Protein AF-A0A4P9A2N3-F1 (afdb_monomer_lite)

pLDDT: mean 79.14, std 15.03, range [36.72, 96.25]

Sequence (198 aa):
MPNKKHETGGVPERLRQITVETLPVEVPYIPDVDPYTELPEVIYIDKTQADGMGRLAVDGRQPVKLLDMDKLPAKGTVILMNVWVQADEGGLRQGIVADCRRYDGTFDVVDGLKEIDFTDQEEAWDTLEMQQHQVVISAVVDNDSKGETRVWGDPAFYDAALHMAKLVNKESKKHATAEADTKKQNKKSHKKSKKSKG

Organism: NCBI:txid2572088

Foldseek 3Di:
DDDPPPPDDPDPPVRDFQFQLRADAPFKKWFPDDPVDQPAPFWAWALVPDVSPTFIKGQRRGGIDGPPLLDQDAQQIKMKHWYWFQDPVRDIDIFIEIECARRPDDYHYDYPVPPQDCPPVVSSVVSVNSVVRMGTHQKYWYADPVRHIDMDHHPRCVVVNVVVVCSSVVSVVVVVVVVVVVVVVVVVVVVVVVVPPD

Secondary structure (DSSP, 8-state):
--------SS--GGGPPPBGGGPPBT-EEEE---TTS-STTTEEEETTSTTTT-EEEEETT-BEEE--TTSPPPTT--EEEEEEEE-TTS-EEEEEEEE-TT--S--EEE-TTSPP-TTSHHHHHHHHHHHHTEEEEEEEEEE-TTS-EEEEE-GGGHHHHHHHHHHHHHHHHHHHHHHHHHHHHHHHHHHHHTSS--

Structure (mmCIF, N/CA/C/O backbone):
data_AF-A0A4P9A2N3-F1
#
_entry.id   AF-A0A4P9A2N3-F1
#
loop_
_atom_site.group_PDB
_atom_site.id
_atom_site.type_symbol
_atom_site.label_atom_id
_atom_site.label_alt_id
_atom_site.label_comp_id
_atom_site.label_asym_id
_atom_site.label_entity_id
_atom_site.label_seq_id
_atom_site.pdbx_PDB_ins_code
_atom_site.Cartn_x
_atom_site.Cartn_y
_atom_site.Cartn_z
_atom_site.occupancy
_atom_site.B_iso_or_equiv
_atom_site.auth_seq_id
_atom_site.auth_comp_id
_atom_site.auth_asym_id
_atom_site.auth_atom_id
_atom_site.pdbx_PDB_model_num
ATOM 1 N N . MET A 1 1 ? 20.753 -30.109 17.814 1.00 40.34 1 MET A N 1
ATOM 2 C CA . MET A 1 1 ? 20.152 -29.743 16.513 1.00 40.34 1 MET A CA 1
ATOM 3 C C . MET A 1 1 ? 20.738 -28.402 16.100 1.00 40.34 1 MET A C 1
ATOM 5 O O . MET A 1 1 ? 20.704 -27.503 16.934 1.00 40.34 1 MET A O 1
ATOM 9 N N . PRO A 1 2 ? 21.360 -28.251 14.919 1.00 42.16 2 PRO A N 1
ATOM 10 C CA . PRO A 1 2 ? 21.976 -26.985 14.555 1.00 42.16 2 PRO A CA 1
ATOM 11 C C . PRO A 1 2 ? 20.894 -26.037 14.025 1.00 42.16 2 PRO A C 1
ATOM 13 O O . PRO A 1 2 ? 20.332 -26.258 12.955 1.00 42.16 2 PRO A O 1
ATOM 16 N N . ASN A 1 3 ? 20.598 -24.983 14.787 1.00 40.09 3 ASN A N 1
ATOM 17 C CA . ASN A 1 3 ? 19.847 -23.836 14.285 1.00 40.09 3 ASN A CA 1
ATOM 18 C C . ASN A 1 3 ? 20.692 -23.166 13.197 1.00 40.09 3 ASN A C 1
ATOM 20 O O . ASN A 1 3 ? 21.738 -22.586 13.500 1.00 40.09 3 ASN A O 1
ATOM 24 N N . LYS A 1 4 ? 20.245 -23.254 11.939 1.00 46.22 4 LYS A N 1
ATOM 25 C CA . LYS A 1 4 ? 20.772 -22.455 10.828 1.00 46.22 4 LYS A CA 1
ATOM 26 C C . LYS A 1 4 ? 20.493 -20.982 11.120 1.00 46.22 4 LYS A C 1
ATOM 28 O O . LYS A 1 4 ? 19.456 -20.449 10.732 1.00 46.22 4 LYS A O 1
ATOM 33 N N . LYS A 1 5 ? 21.425 -20.325 11.809 1.00 47.47 5 LYS A N 1
ATOM 34 C CA . LYS A 1 5 ? 21.532 -18.868 11.809 1.00 47.47 5 LYS A CA 1
ATOM 35 C C . LYS A 1 5 ? 21.717 -18.460 10.353 1.00 47.47 5 LYS A C 1
ATOM 37 O O . LYS A 1 5 ? 22.728 -18.803 9.751 1.00 47.47 5 LYS A O 1
ATOM 42 N N . HIS A 1 6 ? 20.702 -17.833 9.777 1.00 50.31 6 HIS A N 1
ATOM 43 C CA . HIS A 1 6 ? 20.841 -17.194 8.480 1.00 50.31 6 HIS A CA 1
ATOM 44 C C . HIS A 1 6 ? 21.769 -16.002 8.709 1.00 50.31 6 HIS A C 1
ATOM 46 O O . HIS A 1 6 ? 21.405 -15.032 9.378 1.00 50.31 6 HIS A O 1
ATOM 52 N N . GLU A 1 7 ? 23.018 -16.143 8.269 1.00 51.81 7 GLU A N 1
ATOM 53 C CA . GLU A 1 7 ? 23.992 -15.060 8.247 1.00 51.81 7 GLU A CA 1
ATOM 54 C C . GLU A 1 7 ? 23.418 -13.936 7.401 1.00 51.81 7 GLU A C 1
ATOM 56 O O . GLU A 1 7 ? 23.316 -14.030 6.184 1.00 51.81 7 GLU A O 1
ATOM 61 N N . THR A 1 8 ? 22.981 -12.882 8.076 1.00 50.41 8 THR A N 1
ATOM 62 C CA . THR A 1 8 ? 22.374 -11.738 7.417 1.00 50.41 8 THR A CA 1
ATOM 63 C C . THR A 1 8 ? 23.030 -10.492 8.005 1.00 50.41 8 THR A C 1
ATOM 65 O O . THR A 1 8 ? 22.660 -10.047 9.088 1.00 50.41 8 THR A O 1
ATOM 68 N N . GLY A 1 9 ? 24.073 -9.987 7.339 1.00 58.12 9 GLY A N 1
ATOM 69 C CA . GLY A 1 9 ? 24.633 -8.630 7.489 1.00 58.12 9 GLY A CA 1
ATOM 70 C C . GLY A 1 9 ? 25.107 -8.153 8.874 1.00 58.12 9 GLY A C 1
ATOM 71 O O . GLY A 1 9 ? 25.395 -6.974 9.025 1.00 58.12 9 GLY A O 1
ATOM 72 N N . GLY A 1 10 ? 25.159 -8.999 9.906 1.00 64.31 10 GLY A N 1
ATOM 73 C CA . GLY A 1 10 ? 25.677 -8.636 11.235 1.00 64.31 10 GLY A CA 1
ATOM 74 C C . GLY A 1 10 ? 24.763 -7.766 12.115 1.00 64.31 10 GLY A C 1
ATOM 75 O O . GLY A 1 10 ? 25.015 -7.677 13.315 1.00 64.31 10 GLY A O 1
ATOM 76 N N . VAL A 1 11 ? 23.681 -7.182 11.584 1.00 70.31 11 VAL A N 1
ATOM 77 C CA . VAL A 1 11 ? 22.696 -6.428 12.382 1.00 70.31 11 VAL A CA 1
ATOM 78 C C . VAL A 1 11 ? 21.678 -7.391 13.004 1.00 70.31 11 VAL A C 1
ATOM 80 O O . VAL A 1 11 ? 20.952 -8.070 12.265 1.00 70.31 11 VAL A O 1
ATOM 83 N N . PRO A 1 12 ? 21.584 -7.456 14.348 1.00 73.81 12 PRO A N 1
ATOM 84 C CA . PRO A 1 12 ? 20.554 -8.228 15.028 1.00 73.81 12 PRO A CA 1
ATOM 85 C C . PRO A 1 12 ? 19.161 -7.825 14.554 1.00 73.81 12 PRO A C 1
ATOM 87 O O . PRO A 1 12 ? 18.868 -6.641 14.449 1.00 73.81 12 PRO A O 1
ATOM 90 N N . GLU A 1 13 ? 18.282 -8.800 14.351 1.00 67.75 13 GLU A N 1
ATOM 91 C CA . GLU A 1 13 ? 16.923 -8.590 13.834 1.00 67.75 13 GLU A CA 1
ATOM 92 C C . GLU A 1 13 ? 16.120 -7.548 14.630 1.00 67.75 13 GLU A C 1
ATOM 94 O O . GLU A 1 13 ? 15.453 -6.706 14.047 1.00 67.75 13 GLU A O 1
ATOM 99 N N . ARG A 1 14 ? 16.308 -7.496 15.957 1.00 69.31 14 ARG A N 1
ATOM 100 C CA . ARG A 1 14 ? 15.706 -6.479 16.844 1.00 69.31 14 ARG A CA 1
ATOM 101 C C . ARG A 1 14 ? 16.113 -5.026 16.549 1.00 69.31 14 ARG A C 1
ATOM 103 O O . ARG A 1 14 ? 15.493 -4.115 17.078 1.00 69.31 14 ARG A O 1
ATOM 110 N N . LEU A 1 15 ? 17.226 -4.824 15.843 1.00 74.19 15 LEU A N 1
ATOM 111 C CA . LEU A 1 15 ? 17.766 -3.511 15.477 1.00 74.19 15 LEU A CA 1
ATOM 112 C C . LEU A 1 15 ? 17.499 -3.180 14.007 1.00 74.19 15 LEU A C 1
ATOM 114 O O . LEU A 1 15 ? 17.896 -2.113 13.549 1.00 74.19 15 LEU A O 1
ATOM 118 N N . ARG A 1 16 ? 16.870 -4.091 13.258 1.00 77.38 16 ARG A N 1
ATOM 119 C CA . ARG A 1 16 ? 16.512 -3.828 11.871 1.00 77.38 16 ARG A CA 1
ATOM 120 C C . ARG A 1 16 ? 15.320 -2.897 11.840 1.00 77.38 16 ARG A C 1
ATOM 122 O O . ARG A 1 16 ? 14.317 -3.128 12.513 1.00 77.38 16 ARG A O 1
ATOM 129 N N . GLN A 1 17 ? 15.455 -1.855 11.040 1.00 85.62 17 GLN A N 1
ATOM 130 C CA . GLN A 1 17 ? 14.332 -1.019 10.682 1.00 85.62 17 GLN A CA 1
ATOM 131 C C . GLN A 1 17 ? 13.387 -1.837 9.804 1.00 85.62 17 GLN A C 1
ATOM 133 O O . GLN A 1 17 ? 13.834 -2.548 8.904 1.00 85.62 17 GLN A O 1
ATOM 138 N N . ILE A 1 18 ? 12.094 -1.773 10.108 1.00 90.81 18 ILE A N 1
ATOM 139 C CA . ILE A 1 18 ? 11.070 -2.377 9.262 1.00 90.81 18 ILE A CA 1
ATOM 140 C C . ILE A 1 18 ? 10.867 -1.427 8.084 1.00 90.81 18 ILE A C 1
ATOM 142 O O . ILE A 1 18 ? 10.708 -0.221 8.281 1.00 90.81 18 ILE A O 1
ATOM 146 N N . THR A 1 19 ? 10.888 -1.981 6.881 1.00 91.94 19 THR A N 1
ATOM 147 C CA . THR A 1 19 ? 10.606 -1.281 5.625 1.00 91.94 19 THR A CA 1
ATOM 148 C C . THR A 1 19 ? 9.292 -1.773 5.035 1.00 91.94 19 THR A C 1
ATOM 150 O O . THR A 1 19 ? 8.748 -2.782 5.490 1.00 91.94 19 THR A O 1
ATOM 153 N N . VAL A 1 20 ? 8.782 -1.101 4.005 1.00 91.25 20 VAL A N 1
ATOM 154 C CA . VAL A 1 20 ? 7.567 -1.533 3.301 1.00 91.25 20 VAL A CA 1
ATOM 155 C C . VAL A 1 20 ? 7.696 -2.964 2.751 1.00 91.25 20 VAL A C 1
ATOM 157 O O . VAL A 1 20 ? 6.789 -3.772 2.941 1.00 91.25 20 VAL A O 1
ATOM 160 N N . GLU A 1 21 ? 8.838 -3.326 2.159 1.00 90.12 21 GLU A N 1
ATOM 161 C CA . GLU A 1 21 ? 9.111 -4.692 1.665 1.00 90.12 21 GLU A CA 1
ATOM 162 C C . GLU A 1 21 ? 9.102 -5.758 2.770 1.00 90.12 21 GLU A C 1
ATOM 164 O O . GLU A 1 21 ? 8.796 -6.925 2.526 1.00 90.12 21 GLU A O 1
ATOM 169 N N . THR A 1 22 ? 9.453 -5.366 3.994 1.00 90.00 22 THR A N 1
ATOM 170 C CA . THR A 1 22 ? 9.651 -6.277 5.132 1.00 90.00 22 THR A CA 1
ATOM 171 C C . THR A 1 22 ? 8.544 -6.168 6.179 1.00 90.00 22 THR A C 1
ATOM 173 O O . THR A 1 22 ? 8.681 -6.681 7.293 1.00 90.00 22 THR A O 1
ATOM 176 N N . LEU A 1 23 ? 7.427 -5.526 5.821 1.00 89.25 23 LEU A N 1
ATOM 177 C CA . LEU A 1 23 ? 6.266 -5.344 6.685 1.00 89.25 23 LEU A CA 1
ATOM 178 C C . LEU A 1 23 ? 5.750 -6.685 7.233 1.00 89.25 23 LEU A C 1
ATOM 180 O O . LEU A 1 23 ? 5.417 -7.580 6.447 1.00 89.25 23 LEU A O 1
ATOM 184 N N . PRO A 1 24 ? 5.587 -6.822 8.560 1.00 89.19 24 PRO A N 1
ATOM 185 C CA . PRO A 1 24 ? 4.855 -7.937 9.144 1.00 89.19 24 PRO A CA 1
ATOM 186 C C . PRO A 1 24 ? 3.403 -7.984 8.652 1.00 89.19 24 PRO A C 1
ATOM 188 O O . PRO A 1 24 ? 2.759 -6.956 8.440 1.00 89.19 24 PRO A O 1
ATOM 191 N N . VAL A 1 25 ? 2.884 -9.198 8.481 1.00 90.56 25 VAL A N 1
ATOM 192 C CA . VAL A 1 25 ? 1.544 -9.440 7.931 1.00 90.56 25 VAL A CA 1
ATOM 193 C C . VAL A 1 25 ? 0.469 -9.174 8.991 1.00 90.56 25 VAL A C 1
ATOM 195 O O . VAL A 1 25 ? 0.673 -9.456 10.169 1.00 90.56 25 VAL A O 1
ATOM 198 N N . GLU A 1 26 ? -0.679 -8.652 8.557 1.00 87.88 26 GLU A N 1
ATOM 199 C CA . GLU A 1 26 ? -1.899 -8.390 9.338 1.00 87.88 26 GLU A CA 1
ATOM 200 C C . GLU A 1 26 ? -1.754 -7.319 10.426 1.00 87.88 26 GLU A C 1
ATOM 202 O O . GLU A 1 26 ? -2.596 -7.198 11.319 1.00 87.88 26 GLU A O 1
ATOM 207 N N . VAL A 1 27 ? -0.713 -6.495 10.333 1.00 90.06 27 VAL A N 1
ATOM 208 C CA . VAL A 1 27 ? -0.452 -5.413 11.278 1.00 90.06 27 VAL A CA 1
ATOM 209 C C . VAL A 1 27 ? -0.385 -4.073 10.531 1.00 90.06 27 VAL A C 1
ATOM 211 O O . VAL A 1 27 ? 0.329 -3.986 9.532 1.00 90.06 27 VAL A O 1
ATOM 214 N N . PRO A 1 28 ? -1.108 -3.024 10.975 1.00 91.75 28 PRO A N 1
ATOM 215 C CA . PRO A 1 28 ? -1.037 -1.703 10.355 1.00 91.75 28 PRO A CA 1
ATOM 216 C C . PRO A 1 28 ? 0.231 -0.929 10.737 1.00 91.75 28 PRO A C 1
ATOM 218 O O . PRO A 1 28 ? 0.611 -0.853 11.906 1.00 91.75 28 PRO A O 1
ATOM 221 N N . TYR A 1 29 ? 0.830 -0.273 9.754 1.00 92.69 29 TYR A N 1
ATOM 222 C CA . TYR A 1 29 ? 2.016 0.568 9.867 1.00 92.69 29 TYR A CA 1
ATOM 223 C C . TYR A 1 29 ? 1.781 1.915 9.190 1.00 92.69 29 TYR A C 1
ATOM 225 O O . TYR A 1 29 ? 0.884 2.064 8.363 1.00 92.69 29 TYR A O 1
ATOM 233 N N . ILE A 1 30 ? 2.604 2.899 9.531 1.00 91.25 30 ILE A N 1
ATOM 234 C CA . ILE A 1 30 ? 2.655 4.191 8.844 1.00 91.25 30 ILE A CA 1
ATOM 235 C C . ILE A 1 30 ? 4.091 4.455 8.380 1.00 91.25 30 ILE A C 1
ATOM 237 O O . ILE A 1 30 ? 5.024 4.070 9.093 1.00 91.25 30 ILE A O 1
ATOM 241 N N . PRO A 1 31 ? 4.290 5.106 7.222 1.00 88.62 31 PRO A N 1
ATOM 242 C CA . PRO A 1 31 ? 5.598 5.601 6.819 1.00 88.62 31 PRO A CA 1
ATOM 243 C C . PRO A 1 31 ? 6.240 6.428 7.940 1.00 88.62 31 PRO A C 1
ATOM 245 O O . PRO A 1 31 ? 5.603 7.298 8.542 1.00 88.62 31 PRO A O 1
ATOM 248 N N . ASP A 1 32 ? 7.497 6.129 8.253 1.00 86.62 32 ASP A N 1
ATOM 249 C CA . ASP A 1 32 ? 8.282 6.852 9.250 1.00 86.62 32 ASP A CA 1
ATOM 250 C C . ASP A 1 32 ? 9.007 8.027 8.592 1.00 86.62 32 ASP A C 1
ATOM 252 O O . ASP A 1 32 ? 10.227 8.043 8.462 1.00 86.62 32 ASP A O 1
ATOM 256 N N . VAL A 1 33 ? 8.215 8.978 8.097 1.00 73.56 33 VAL A N 1
ATOM 257 C CA . VAL A 1 33 ? 8.714 10.194 7.445 1.00 73.56 33 VAL A CA 1
ATOM 258 C C . VAL A 1 33 ? 8.901 11.283 8.496 1.00 73.56 33 VAL A C 1
ATOM 260 O O . VAL A 1 33 ? 8.096 11.405 9.430 1.00 73.56 33 VAL A O 1
ATOM 263 N N . ASP A 1 34 ? 9.975 12.058 8.359 1.00 66.25 34 ASP A N 1
ATOM 264 C CA . ASP A 1 34 ? 10.200 13.249 9.171 1.00 66.25 34 ASP A CA 1
ATOM 265 C C . ASP A 1 34 ? 9.060 14.254 8.903 1.00 66.25 34 ASP A C 1
ATOM 267 O O . ASP A 1 34 ? 8.783 14.541 7.745 1.00 66.25 34 ASP A O 1
ATOM 271 N N . PRO A 1 35 ? 8.378 14.804 9.926 1.00 57.19 35 PRO A N 1
ATOM 272 C CA . PRO A 1 35 ? 7.321 15.805 9.745 1.00 57.19 35 PRO A CA 1
ATOM 273 C C . PRO A 1 35 ? 7.755 17.094 9.021 1.00 57.19 35 PRO A C 1
ATOM 275 O O . PRO A 1 35 ? 6.884 17.881 8.648 1.00 57.19 35 PRO A O 1
ATOM 278 N N . TYR A 1 36 ? 9.060 17.350 8.869 1.00 58.53 36 TYR A N 1
ATOM 279 C CA . TYR A 1 36 ? 9.603 18.473 8.096 1.00 58.53 36 TYR A CA 1
ATOM 280 C C . TYR A 1 36 ? 9.877 18.132 6.629 1.00 58.53 36 TYR A C 1
ATOM 282 O O . TYR A 1 36 ? 10.078 19.041 5.824 1.00 58.53 36 TYR A O 1
ATOM 290 N N . THR A 1 37 ? 9.874 16.848 6.282 1.00 56.44 37 THR A N 1
ATOM 291 C CA . THR A 1 37 ? 9.881 16.373 4.904 1.00 56.44 37 THR A CA 1
ATOM 292 C C . THR A 1 37 ? 8.427 16.090 4.554 1.00 56.44 37 THR A C 1
ATOM 294 O O . THR A 1 37 ? 7.737 15.351 5.255 1.00 56.44 37 THR A O 1
ATOM 297 N N . GLU A 1 38 ? 7.897 16.729 3.515 1.00 55.12 38 GLU A N 1
ATOM 298 C CA . GLU A 1 38 ? 6.571 16.348 3.039 1.00 55.12 38 GLU A CA 1
ATOM 299 C C . GLU A 1 38 ? 6.582 14.833 2.698 1.00 55.12 38 GLU A C 1
ATOM 301 O O . GLU A 1 38 ? 7.631 14.210 2.514 1.00 55.12 38 GLU A O 1
ATOM 306 N N . LEU A 1 39 ? 5.410 14.243 2.490 1.00 60.19 39 LEU A N 1
ATOM 307 C CA . LEU A 1 39 ? 5.281 12.854 2.047 1.00 60.19 39 LEU A CA 1
ATOM 308 C C . LEU A 1 39 ? 5.551 12.572 0.539 1.00 60.19 39 LEU A C 1
ATOM 310 O O . LEU A 1 39 ? 5.276 11.427 0.171 1.00 60.19 39 LEU A O 1
ATOM 314 N N . PRO A 1 40 ? 6.002 13.475 -0.378 1.00 53.19 40 PRO A N 1
ATOM 315 C CA . PRO A 1 40 ? 5.704 13.283 -1.795 1.00 53.19 40 PRO A CA 1
ATOM 316 C C . PRO A 1 40 ? 6.645 12.287 -2.477 1.00 53.19 40 PRO A C 1
ATOM 318 O O . PRO A 1 40 ? 6.207 11.548 -3.345 1.00 53.19 40 PRO A O 1
ATOM 321 N N . GLU A 1 41 ? 7.902 12.159 -2.046 1.00 60.16 41 GLU A N 1
ATOM 322 C CA . GLU A 1 41 ? 8.890 11.403 -2.834 1.00 60.16 41 GLU A CA 1
ATOM 323 C C . GLU A 1 41 ? 8.774 9.881 -2.707 1.00 60.16 41 GLU A C 1
ATOM 325 O O . GLU A 1 41 ? 9.442 9.139 -3.420 1.00 60.16 41 GLU A O 1
ATOM 330 N N . VAL A 1 42 ? 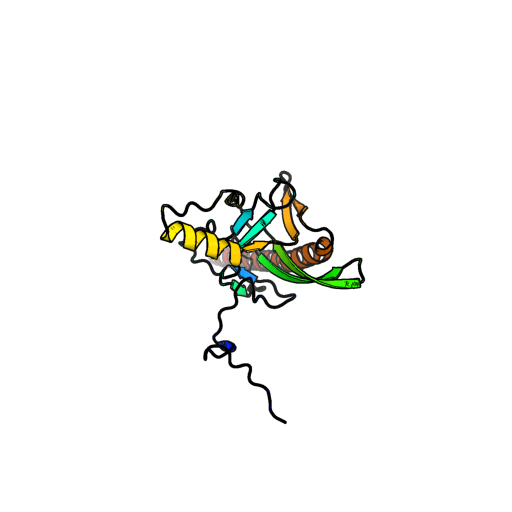7.922 9.390 -1.807 1.00 69.81 42 VAL A N 1
ATOM 331 C CA . VAL A 1 42 ? 7.912 7.968 -1.459 1.00 69.81 42 VAL A CA 1
ATOM 332 C C . VAL A 1 42 ? 6.665 7.254 -1.954 1.00 69.81 42 VAL A C 1
ATOM 334 O O . VAL A 1 42 ? 6.750 6.073 -2.272 1.00 69.81 42 VAL A O 1
ATOM 337 N N . ILE A 1 43 ? 5.511 7.930 -2.023 1.00 86.19 43 ILE A N 1
ATOM 338 C CA . ILE A 1 43 ? 4.241 7.338 -2.466 1.00 86.19 43 ILE A CA 1
ATOM 339 C C . ILE A 1 43 ? 3.731 8.094 -3.689 1.00 86.19 43 ILE A C 1
ATOM 341 O O . ILE A 1 43 ? 3.462 9.291 -3.623 1.00 86.19 43 ILE A O 1
ATOM 345 N N . TYR A 1 44 ? 3.515 7.368 -4.779 1.00 87.38 44 TYR A N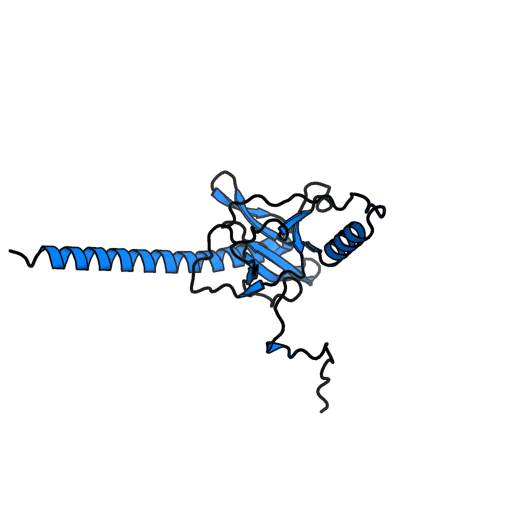 1
ATOM 346 C CA . TYR A 1 44 ? 3.176 7.944 -6.075 1.00 87.38 44 TYR A CA 1
ATOM 347 C C . TYR A 1 44 ? 2.202 7.059 -6.856 1.00 87.38 44 TYR A C 1
ATOM 349 O O . TYR A 1 44 ? 1.945 5.903 -6.520 1.00 87.38 44 TYR A O 1
ATOM 357 N N . ILE A 1 45 ? 1.637 7.617 -7.919 1.00 86.75 45 ILE A N 1
ATOM 358 C CA . ILE A 1 45 ? 0.854 6.907 -8.922 1.00 86.75 45 ILE A CA 1
ATOM 359 C C . ILE A 1 45 ? 1.805 6.505 -10.046 1.00 86.75 45 ILE A C 1
ATOM 361 O O . ILE A 1 45 ? 2.249 7.353 -10.819 1.00 86.75 45 ILE A O 1
ATOM 365 N N . ASP A 1 46 ? 2.084 5.212 -10.161 1.00 87.31 46 ASP A N 1
ATOM 366 C CA . ASP A 1 46 ? 2.811 4.643 -11.291 1.00 87.31 46 ASP A CA 1
ATOM 367 C C . ASP A 1 46 ? 1.853 4.397 -12.457 1.00 87.31 46 ASP A C 1
ATOM 369 O O . ASP A 1 46 ? 1.050 3.460 -12.413 1.00 87.31 46 ASP A O 1
ATOM 373 N N . LYS A 1 47 ? 1.954 5.226 -13.502 1.00 85.25 47 LYS A N 1
ATOM 374 C CA . LYS A 1 47 ? 1.135 5.154 -14.721 1.00 85.25 47 LYS A CA 1
ATOM 375 C C . LYS A 1 47 ? 1.415 3.948 -15.604 1.00 85.25 47 LYS A C 1
ATOM 377 O O . LYS A 1 47 ? 0.563 3.612 -16.419 1.00 85.25 47 LYS A O 1
ATOM 382 N N . THR A 1 48 ? 2.552 3.277 -15.452 1.00 83.38 48 THR A N 1
ATOM 383 C CA . THR A 1 48 ? 2.850 2.077 -16.252 1.00 83.38 48 THR A CA 1
ATOM 384 C C . THR A 1 48 ? 1.941 0.903 -15.895 1.00 83.38 48 THR A C 1
ATOM 386 O O . THR A 1 48 ? 1.769 -0.028 -16.681 1.00 83.38 48 THR A O 1
ATOM 389 N N . GLN A 1 49 ? 1.309 0.965 -14.724 1.00 81.69 49 GLN A N 1
ATOM 390 C CA . GLN A 1 49 ? 0.401 -0.056 -14.232 1.00 81.69 49 GLN A CA 1
ATOM 391 C C . GLN A 1 49 ? -1.038 0.191 -14.697 1.00 81.69 49 GLN A C 1
ATOM 393 O O . GLN A 1 49 ? -1.476 1.327 -14.882 1.00 81.69 49 GLN A O 1
ATOM 398 N N . ALA A 1 50 ? -1.810 -0.897 -14.792 1.00 81.88 50 ALA A N 1
ATOM 399 C CA . ALA A 1 50 ? -3.237 -0.865 -15.130 1.00 81.88 50 ALA A CA 1
ATOM 400 C C . ALA A 1 50 ? -3.543 -0.099 -16.436 1.00 81.88 50 ALA A C 1
ATOM 402 O O . ALA A 1 50 ? -4.360 0.819 -16.443 1.00 81.88 50 ALA A O 1
ATOM 403 N N . ASP A 1 51 ? -2.882 -0.478 -17.534 1.00 80.88 51 ASP A N 1
ATOM 404 C CA . ASP A 1 51 ? -3.122 0.048 -18.889 1.00 80.88 51 ASP A CA 1
ATOM 405 C C . ASP A 1 51 ? -3.030 1.583 -19.006 1.00 80.88 51 ASP A C 1
ATOM 407 O O . ASP A 1 51 ? -3.824 2.217 -19.702 1.00 80.88 51 ASP A O 1
ATOM 411 N N . GLY A 1 52 ? -2.078 2.215 -18.310 1.00 76.94 52 GLY A N 1
ATOM 412 C CA . GLY A 1 52 ? -1.899 3.673 -18.366 1.00 76.94 52 GLY A CA 1
ATOM 413 C C . GLY A 1 52 ? -2.761 4.459 -17.373 1.00 76.94 52 GLY A C 1
ATOM 414 O O . GLY A 1 52 ? -2.580 5.670 -17.228 1.00 76.94 52 GLY A O 1
ATOM 415 N N . MET A 1 53 ? -3.698 3.796 -16.682 1.00 79.69 53 MET A N 1
ATOM 416 C CA . MET A 1 53 ? -4.577 4.428 -15.686 1.00 79.69 53 MET A CA 1
ATOM 417 C C . MET A 1 53 ? -3.847 4.727 -14.373 1.00 79.69 53 MET A C 1
ATOM 419 O O . MET A 1 53 ? -4.245 5.627 -13.633 1.00 79.69 53 MET A O 1
ATOM 423 N N . GLY A 1 54 ? -2.769 3.990 -14.118 1.00 85.19 54 GLY A N 1
ATOM 424 C CA . GLY A 1 54 ? -1.897 4.122 -12.970 1.00 85.19 54 GLY A CA 1
ATOM 425 C C . GLY A 1 54 ? -2.367 3.394 -11.712 1.00 85.19 54 GLY A C 1
ATOM 426 O O . GLY A 1 54 ? -3.562 3.220 -11.467 1.00 85.19 54 GLY A O 1
ATOM 427 N N . ARG A 1 55 ? -1.408 2.948 -10.894 1.00 90.31 55 ARG A N 1
ATOM 428 C CA . ARG A 1 55 ? -1.648 2.352 -9.569 1.00 90.31 55 ARG A CA 1
ATOM 429 C C . ARG A 1 55 ? -0.826 3.053 -8.502 1.00 90.31 55 ARG A C 1
ATOM 431 O O . ARG A 1 55 ? 0.261 3.539 -8.787 1.00 90.31 55 ARG A O 1
ATOM 438 N N . LEU A 1 56 ? -1.335 3.065 -7.270 1.00 92.31 56 LEU A N 1
ATOM 439 C CA . LEU A 1 56 ? -0.554 3.536 -6.132 1.00 92.31 56 LEU A CA 1
ATOM 440 C C . LEU A 1 56 ? 0.646 2.605 -5.929 1.00 92.31 56 LEU A C 1
ATOM 442 O O . LEU A 1 56 ? 0.490 1.381 -5.874 1.00 92.31 56 LEU A O 1
ATOM 446 N N . ALA A 1 57 ? 1.821 3.194 -5.809 1.00 91.62 57 ALA A N 1
ATOM 447 C CA . ALA A 1 57 ? 3.076 2.524 -5.547 1.00 91.62 57 ALA A CA 1
ATOM 448 C C . ALA A 1 57 ? 3.854 3.291 -4.478 1.00 91.62 57 ALA A C 1
ATOM 450 O O . ALA A 1 57 ? 3.536 4.436 -4.148 1.00 91.62 57 ALA A O 1
ATOM 451 N N . VAL A 1 58 ? 4.842 2.618 -3.905 1.00 90.06 58 VAL A N 1
ATOM 452 C CA . VAL A 1 58 ? 5.680 3.158 -2.841 1.00 90.06 58 VAL A CA 1
ATOM 453 C C . VAL A 1 58 ? 7.103 2.621 -2.965 1.00 90.06 58 VAL A C 1
ATOM 455 O O . VAL A 1 58 ? 7.279 1.478 -3.392 1.00 90.06 58 VAL A O 1
ATOM 458 N N . ASP A 1 59 ? 8.113 3.406 -2.584 1.00 89.12 59 ASP A N 1
ATOM 459 C CA . ASP A 1 59 ? 9.471 2.870 -2.411 1.00 89.12 59 ASP A CA 1
ATOM 460 C C . ASP A 1 59 ? 9.477 1.840 -1.266 1.00 89.12 59 ASP A C 1
ATOM 462 O O . ASP A 1 59 ? 9.201 2.137 -0.100 1.00 89.12 59 ASP A O 1
ATOM 466 N N . GLY A 1 60 ? 9.791 0.598 -1.611 1.00 89.50 60 GLY A N 1
ATOM 467 C CA . GLY A 1 60 ? 9.843 -0.560 -0.737 1.00 89.50 60 GLY A CA 1
ATOM 468 C C . GLY A 1 60 ? 10.842 -0.452 0.414 1.00 89.50 60 GLY A C 1
ATOM 469 O O . GLY A 1 60 ? 10.648 -1.072 1.469 1.00 89.50 60 GLY A O 1
ATOM 470 N N . ARG A 1 61 ? 11.880 0.371 0.246 1.00 88.50 61 ARG A N 1
ATOM 471 C CA . ARG A 1 61 ? 12.911 0.652 1.256 1.00 88.50 61 ARG A CA 1
ATOM 472 C C . ARG A 1 61 ? 12.423 1.615 2.324 1.00 88.50 61 ARG A C 1
ATOM 474 O O . ARG A 1 61 ? 13.076 1.740 3.362 1.00 88.50 61 ARG A O 1
ATOM 481 N N . GLN A 1 62 ? 11.284 2.270 2.094 1.00 87.50 62 GLN A N 1
ATOM 482 C CA . GLN A 1 62 ? 10.756 3.266 3.005 1.00 87.50 62 GLN A CA 1
ATOM 483 C C . GLN A 1 62 ? 10.623 2.685 4.412 1.00 87.50 62 GLN A C 1
ATOM 485 O O . GLN A 1 62 ? 9.913 1.686 4.600 1.00 87.50 62 GLN A O 1
ATOM 490 N N . PRO A 1 63 ? 11.243 3.317 5.420 1.00 89.62 63 PRO A N 1
ATOM 491 C CA . PRO A 1 63 ? 11.048 2.907 6.788 1.00 89.62 63 PRO A CA 1
ATOM 492 C C . PRO A 1 63 ? 9.618 3.158 7.242 1.00 89.62 63 PRO A C 1
ATOM 494 O O . PRO A 1 63 ? 8.981 4.159 6.900 1.00 89.62 63 PRO A O 1
ATOM 497 N N . VAL A 1 64 ? 9.131 2.247 8.070 1.00 90.75 64 VAL A N 1
ATOM 498 C CA . VAL A 1 64 ? 7.791 2.299 8.639 1.00 90.75 64 VAL A CA 1
ATOM 499 C C . VAL A 1 64 ? 7.850 2.124 10.147 1.00 90.75 64 VAL A C 1
ATOM 501 O O . VAL A 1 64 ? 8.715 1.438 10.697 1.00 90.75 64 VAL A O 1
ATOM 504 N N . LYS A 1 65 ? 6.868 2.704 10.830 1.00 91.06 65 LYS A N 1
ATOM 505 C CA . LYS A 1 65 ? 6.639 2.496 12.259 1.00 91.06 65 LYS A CA 1
ATOM 506 C C . LYS A 1 65 ? 5.267 1.895 12.489 1.00 91.06 65 LYS A C 1
ATOM 508 O O . LYS A 1 65 ? 4.318 2.168 11.752 1.00 91.06 65 LYS A O 1
ATOM 513 N N . LEU A 1 66 ? 5.186 1.048 13.511 1.00 91.12 66 LEU A N 1
ATOM 514 C CA . LEU A 1 66 ? 3.935 0.418 13.909 1.00 91.12 66 LEU A CA 1
ATOM 515 C C . LEU A 1 66 ? 2.899 1.507 14.183 1.00 91.12 66 LEU A C 1
ATOM 517 O O . LEU A 1 66 ? 3.191 2.473 14.896 1.00 91.12 66 LEU A O 1
ATOM 521 N N . LEU A 1 67 ? 1.700 1.353 13.620 1.00 88.75 67 LEU A N 1
ATOM 522 C CA . LEU A 1 67 ? 0.621 2.272 13.928 1.00 88.75 67 LEU A CA 1
ATOM 523 C C . LEU A 1 67 ? 0.271 2.117 15.410 1.00 88.75 67 LEU A C 1
ATOM 525 O O . LEU A 1 67 ? -0.164 1.053 15.853 1.00 88.75 67 LEU A O 1
ATOM 529 N N . ASP A 1 68 ? 0.454 3.192 16.172 1.00 84.62 68 ASP A N 1
ATOM 530 C CA . ASP A 1 68 ? -0.040 3.272 17.540 1.00 84.62 68 ASP A CA 1
ATOM 531 C C . ASP A 1 68 ? -1.568 3.292 17.495 1.00 84.62 68 ASP A C 1
ATOM 533 O O . ASP A 1 68 ? -2.187 4.338 17.303 1.00 84.62 68 ASP A O 1
ATOM 537 N N . MET A 1 69 ? -2.172 2.113 17.643 1.00 75.25 69 MET A N 1
ATOM 538 C CA . MET A 1 69 ? -3.622 1.963 17.664 1.00 75.25 69 MET A CA 1
ATOM 539 C C . MET A 1 69 ? -4.233 2.734 18.842 1.00 75.25 69 MET A C 1
ATOM 541 O O . MET A 1 69 ? -5.379 3.136 18.768 1.00 75.25 69 MET A O 1
ATOM 545 N N . ASP A 1 70 ? -3.493 3.062 19.899 1.00 74.50 70 ASP A N 1
ATOM 546 C CA . ASP A 1 70 ? -4.029 3.889 20.980 1.00 74.50 70 ASP A CA 1
ATOM 547 C C . ASP A 1 70 ? -4.035 5.382 20.633 1.00 74.50 70 ASP A C 1
ATOM 549 O O . ASP A 1 70 ? -4.376 6.200 21.491 1.00 74.50 70 ASP A O 1
ATOM 553 N N . LYS A 1 71 ? -3.719 5.780 19.392 1.00 73.69 71 LYS A N 1
ATOM 554 C CA . LYS A 1 71 ? -3.824 7.162 18.906 1.00 73.69 71 LYS A CA 1
ATOM 555 C C . LYS A 1 71 ? -4.457 7.227 17.520 1.00 73.69 71 LYS A C 1
ATOM 557 O O . LYS A 1 71 ? -4.251 6.387 16.653 1.00 73.69 71 LYS A O 1
ATOM 562 N N . LEU A 1 72 ? -5.222 8.289 17.285 1.00 71.06 72 LEU A N 1
ATOM 563 C CA . LEU A 1 72 ? -5.648 8.628 15.931 1.00 71.06 72 LEU A CA 1
ATOM 564 C C . LEU A 1 72 ? -4.414 8.969 15.075 1.00 71.06 72 LEU A C 1
ATOM 566 O O . LEU A 1 72 ? -3.617 9.808 15.506 1.00 71.06 72 LEU A O 1
ATOM 570 N N . PRO A 1 73 ? -4.282 8.391 13.865 1.00 75.12 73 PRO A N 1
ATOM 571 C CA . PRO A 1 73 ? -3.272 8.823 12.910 1.00 75.12 73 PRO A CA 1
ATOM 572 C C . PRO A 1 73 ? -3.411 10.323 12.642 1.00 75.12 73 PRO A C 1
ATOM 574 O O . PRO A 1 73 ? -4.531 10.856 12.600 1.00 75.12 73 PRO A O 1
ATOM 577 N N . ALA A 1 74 ? -2.278 10.997 12.450 1.00 77.12 74 ALA A N 1
ATOM 578 C CA . ALA A 1 74 ? -2.272 12.394 12.051 1.00 77.12 74 ALA A CA 1
ATOM 579 C C . ALA A 1 74 ? -3.009 12.576 10.709 1.00 77.12 74 ALA A C 1
ATOM 581 O O . ALA A 1 74 ? -3.180 11.641 9.922 1.00 77.12 74 ALA A O 1
ATOM 582 N N . LYS A 1 75 ? -3.475 13.799 10.445 1.00 77.88 75 LYS A N 1
ATOM 583 C CA . LYS A 1 75 ? -3.888 14.156 9.082 1.00 77.88 75 LYS A CA 1
ATOM 584 C C . LYS A 1 75 ? -2.676 14.083 8.152 1.00 77.88 75 LYS A C 1
ATOM 586 O O . LYS A 1 75 ? -1.550 14.235 8.620 1.00 77.88 75 LYS A O 1
ATOM 591 N N . GLY A 1 76 ? -2.915 13.807 6.878 1.00 79.62 76 GLY A N 1
ATOM 592 C CA . GLY A 1 76 ? -1.858 13.581 5.904 1.00 79.62 76 GLY A CA 1
ATOM 593 C C . GLY A 1 76 ? -1.205 12.203 6.017 1.00 79.62 76 GLY A C 1
ATOM 594 O O . GLY A 1 76 ? -0.166 12.002 5.425 1.00 79.62 76 GLY A O 1
ATOM 595 N N . THR A 1 77 ? -1.743 11.242 6.780 1.00 85.38 77 THR A N 1
ATOM 596 C CA . THR A 1 77 ? -1.088 9.928 6.955 1.00 85.38 77 THR A CA 1
ATOM 597 C C . THR A 1 77 ? -1.679 8.867 6.029 1.00 85.38 77 THR A C 1
ATOM 599 O O . THR A 1 77 ? -2.899 8.703 5.981 1.00 85.38 77 THR A O 1
ATOM 602 N N . VAL A 1 78 ? -0.808 8.098 5.369 1.00 91.06 78 VAL A N 1
ATOM 603 C CA . VAL A 1 78 ? -1.155 6.831 4.708 1.00 91.06 78 VAL A CA 1
ATOM 604 C C . VAL A 1 78 ? -0.849 5.680 5.661 1.00 91.06 78 VAL A C 1
ATOM 606 O O . VAL A 1 78 ? 0.221 5.632 6.267 1.00 91.06 78 VAL A O 1
ATOM 609 N N . ILE A 1 79 ? -1.794 4.757 5.815 1.00 93.00 79 ILE A N 1
ATOM 610 C CA . ILE A 1 79 ? -1.620 3.547 6.625 1.00 93.00 79 ILE A CA 1
ATOM 611 C C . ILE A 1 79 ? -1.408 2.379 5.672 1.00 93.00 79 ILE A C 1
ATOM 613 O O . ILE A 1 79 ? -2.165 2.243 4.717 1.00 93.00 79 ILE A O 1
ATOM 617 N N . LEU A 1 80 ? -0.417 1.539 5.941 1.00 95.12 80 LEU A N 1
ATOM 618 C CA . LEU A 1 80 ? -0.063 0.364 5.152 1.00 95.12 80 LEU A CA 1
ATOM 619 C C . LEU A 1 80 ? -0.273 -0.903 5.980 1.00 95.12 80 LEU A C 1
ATOM 621 O O . LEU A 1 80 ? -0.012 -0.914 7.181 1.00 95.12 80 LEU A O 1
ATOM 625 N N . MET A 1 81 ? -0.707 -1.986 5.348 1.00 95.94 81 MET A N 1
ATOM 626 C CA . MET A 1 81 ? -0.780 -3.305 5.977 1.00 95.94 81 MET A CA 1
ATOM 627 C C . MET A 1 81 ? -0.431 -4.375 4.952 1.00 95.94 81 MET A C 1
ATOM 629 O O . MET A 1 81 ? -1.031 -4.438 3.881 1.00 95.94 81 MET A O 1
ATOM 633 N N . ASN A 1 82 ? 0.535 -5.225 5.289 1.00 95.75 82 ASN A N 1
ATOM 634 C CA . ASN A 1 82 ? 0.863 -6.400 4.492 1.00 95.75 82 ASN A CA 1
ATOM 635 C C . ASN A 1 82 ? -0.142 -7.515 4.806 1.00 95.75 82 ASN A C 1
ATOM 637 O O . ASN A 1 82 ? -0.512 -7.699 5.965 1.00 95.75 82 ASN A O 1
ATOM 641 N N . VAL A 1 83 ? -0.624 -8.236 3.800 1.00 95.44 83 VAL A N 1
ATOM 642 C CA . VAL A 1 83 ? -1.694 -9.231 3.940 1.00 95.44 83 VAL A CA 1
ATOM 643 C C . VAL A 1 83 ? -1.448 -10.441 3.050 1.00 95.44 83 VAL A C 1
ATOM 645 O O . VAL A 1 83 ? -0.871 -10.332 1.970 1.00 95.44 83 VAL A O 1
ATOM 648 N N . TRP A 1 84 ? -1.942 -11.594 3.496 1.00 94.31 84 TRP A N 1
ATOM 649 C CA . TRP A 1 84 ? -2.117 -12.770 2.653 1.00 94.31 84 TRP A CA 1
ATOM 650 C C . TRP A 1 84 ? -3.590 -12.907 2.292 1.00 94.31 84 TRP A C 1
ATOM 652 O O . TRP A 1 84 ? -4.452 -12.878 3.169 1.00 94.31 84 TRP A O 1
ATOM 662 N N . VAL A 1 85 ? -3.876 -13.081 1.008 1.00 92.44 85 VAL A N 1
ATOM 663 C CA . VAL A 1 85 ? -5.220 -13.391 0.516 1.00 92.44 85 VAL A CA 1
ATOM 664 C C . VAL A 1 85 ? -5.206 -14.729 -0.199 1.00 92.44 85 VAL A C 1
ATOM 666 O O . VAL A 1 85 ? -4.210 -15.118 -0.812 1.00 92.44 85 VAL A O 1
ATOM 669 N N . GLN A 1 86 ? -6.315 -15.453 -0.108 1.00 89.38 86 GLN A N 1
ATOM 670 C CA . GLN A 1 86 ? -6.502 -16.659 -0.897 1.00 89.38 86 GLN A CA 1
ATOM 671 C C . GLN A 1 86 ? -6.932 -16.250 -2.305 1.00 89.38 86 GLN A C 1
ATOM 673 O O . GLN A 1 86 ? -7.954 -15.592 -2.478 1.00 89.38 86 GLN A O 1
ATOM 678 N N . ALA A 1 87 ? -6.131 -16.613 -3.298 1.00 79.94 87 ALA A N 1
ATOM 679 C CA . ALA A 1 87 ? -6.437 -16.391 -4.698 1.00 79.94 87 ALA A CA 1
ATOM 680 C C . ALA A 1 87 ? -7.514 -17.369 -5.181 1.00 79.94 87 ALA A C 1
ATOM 682 O O . ALA A 1 87 ? -7.615 -18.489 -4.675 1.00 79.94 87 ALA A O 1
ATOM 683 N N . ASP A 1 88 ? -8.252 -16.981 -6.221 1.00 78.62 88 ASP A N 1
ATOM 684 C CA . ASP A 1 88 ? -9.291 -17.819 -6.839 1.00 78.62 88 ASP A CA 1
ATOM 685 C C . ASP A 1 88 ? -8.738 -19.160 -7.362 1.00 78.62 88 ASP A C 1
ATOM 687 O O . ASP A 1 88 ? -9.431 -20.174 -7.384 1.00 78.62 88 ASP A O 1
ATOM 691 N N . GLU A 1 89 ? -7.455 -19.183 -7.727 1.00 81.12 89 GLU A N 1
ATOM 692 C CA . GLU A 1 89 ? -6.692 -20.366 -8.148 1.00 81.12 89 GLU A CA 1
ATOM 693 C C . GLU A 1 89 ? -6.250 -21.281 -6.984 1.00 81.12 89 GLU A C 1
ATOM 695 O O . GLU A 1 89 ? -5.613 -22.311 -7.200 1.00 81.12 89 GLU A O 1
ATOM 700 N N . GLY A 1 90 ? -6.593 -20.931 -5.739 1.00 78.69 90 GLY A N 1
ATOM 701 C CA . GLY A 1 90 ? -6.342 -21.730 -4.536 1.00 78.69 90 GLY A CA 1
ATOM 702 C C . GLY A 1 90 ? -4.986 -21.492 -3.861 1.00 78.69 90 GLY A C 1
ATOM 703 O O . GLY A 1 90 ? -4.748 -22.043 -2.786 1.00 78.69 90 GLY A O 1
ATOM 704 N N . GLY A 1 91 ? -4.113 -20.668 -4.449 1.00 88.31 91 GLY A N 1
ATOM 705 C CA . GLY A 1 91 ? -2.842 -20.245 -3.852 1.00 88.31 91 GLY A CA 1
ATOM 706 C C . GLY A 1 91 ? -2.989 -19.080 -2.867 1.00 88.31 91 GLY A C 1
ATOM 707 O O . GLY A 1 91 ? -3.978 -18.352 -2.892 1.00 88.31 91 GLY A O 1
ATOM 708 N N . LEU A 1 92 ? -1.992 -18.877 -2.002 1.00 90.81 92 LEU A N 1
ATOM 709 C CA . LEU A 1 92 ? -1.885 -17.663 -1.186 1.00 90.81 92 LEU A CA 1
ATOM 710 C C . LEU A 1 92 ? -1.107 -16.595 -1.959 1.00 90.81 92 LEU A C 1
ATOM 712 O O . LEU A 1 92 ? -0.004 -16.857 -2.439 1.00 90.81 92 LEU A O 1
ATOM 716 N N . ARG A 1 93 ? -1.668 -15.390 -2.053 1.00 92.25 93 ARG A N 1
ATOM 717 C CA . ARG A 1 93 ? -1.024 -14.211 -2.641 1.00 92.25 93 ARG A CA 1
ATOM 718 C C . ARG A 1 93 ? -0.746 -13.192 -1.546 1.00 92.25 93 ARG A C 1
ATOM 720 O O . ARG A 1 93 ? -1.644 -12.846 -0.781 1.00 92.25 93 ARG A O 1
ATOM 727 N N . GLN A 1 94 ? 0.496 -12.729 -1.470 1.00 93.50 94 GLN A N 1
ATOM 728 C CA . GLN A 1 94 ? 0.880 -11.638 -0.582 1.00 93.50 94 GLN A CA 1
ATOM 729 C C . GLN A 1 94 ? 0.656 -10.304 -1.286 1.00 93.50 94 GLN A C 1
ATOM 731 O O . GLN A 1 94 ? 0.849 -10.205 -2.498 1.00 93.50 94 GLN A O 1
ATOM 736 N N . GLY A 1 95 ? 0.275 -9.280 -0.534 1.00 94.38 95 GLY A N 1
ATOM 737 C CA . GLY A 1 95 ? 0.146 -7.930 -1.060 1.00 94.38 95 GLY A CA 1
ATOM 738 C C . GLY A 1 95 ? 0.043 -6.892 0.042 1.00 94.38 95 GLY A C 1
ATOM 739 O O . GLY A 1 95 ? -0.170 -7.217 1.209 1.00 94.38 95 GLY A O 1
ATOM 740 N N . ILE A 1 96 ? 0.191 -5.628 -0.337 1.00 95.75 96 ILE A N 1
ATOM 741 C CA . ILE A 1 96 ? 0.073 -4.496 0.581 1.00 95.75 96 ILE A CA 1
ATOM 742 C C . ILE A 1 96 ? -1.238 -3.783 0.298 1.00 95.75 96 ILE A C 1
ATOM 744 O O . ILE A 1 96 ? -1.553 -3.478 -0.850 1.00 95.75 96 ILE A O 1
ATOM 748 N N . VAL A 1 97 ? -2.000 -3.497 1.348 1.00 96.25 97 VAL A N 1
ATOM 749 C CA . VAL A 1 97 ? -3.178 -2.634 1.274 1.00 96.25 97 VAL A CA 1
ATOM 750 C C . VAL A 1 97 ? -2.891 -1.294 1.941 1.00 96.25 97 VAL A C 1
ATOM 752 O O . VAL A 1 97 ? -2.174 -1.239 2.942 1.00 96.25 97 VAL A O 1
ATOM 755 N N . ALA A 1 98 ? -3.453 -0.220 1.390 1.00 95.62 98 ALA A N 1
ATOM 756 C CA . ALA A 1 98 ? -3.304 1.133 1.917 1.00 95.62 98 ALA A CA 1
ATOM 757 C C . ALA A 1 98 ? -4.655 1.744 2.320 1.00 95.62 98 ALA A C 1
ATOM 759 O O . ALA A 1 98 ? -5.673 1.491 1.681 1.00 95.62 98 ALA A O 1
ATOM 760 N N . ASP A 1 99 ? -4.673 2.562 3.372 1.00 94.38 99 ASP A N 1
ATOM 761 C CA . ASP A 1 99 ? -5.800 3.423 3.748 1.00 94.38 99 ASP A CA 1
ATOM 762 C C . ASP A 1 99 ? -5.316 4.864 3.660 1.00 94.38 99 ASP A C 1
ATOM 764 O O . ASP A 1 99 ? -4.485 5.319 4.453 1.00 94.38 99 ASP A O 1
ATOM 768 N N . CYS A 1 100 ? -5.831 5.550 2.648 1.00 92.62 100 CYS A N 1
ATOM 769 C CA . CYS A 1 100 ? -5.477 6.909 2.276 1.00 92.62 100 CYS A CA 1
ATOM 770 C C . CYS A 1 100 ? -6.543 7.914 2.721 1.00 92.62 100 CYS A C 1
ATOM 772 O O . CYS A 1 100 ? -6.369 9.106 2.520 1.00 92.62 100 CYS A O 1
ATOM 774 N N . ARG A 1 101 ? -7.611 7.493 3.416 1.00 90.88 101 ARG A N 1
ATOM 775 C CA . ARG A 1 101 ? -8.734 8.382 3.791 1.00 90.88 101 ARG A CA 1
ATOM 776 C C . ARG A 1 101 ? -8.343 9.547 4.706 1.00 90.88 101 ARG A C 1
ATOM 778 O O . ARG A 1 101 ? -9.153 10.443 4.949 1.00 90.88 101 ARG A O 1
ATOM 785 N N . ARG A 1 102 ? -7.158 9.480 5.319 1.00 85.81 102 ARG A N 1
ATOM 786 C CA . ARG A 1 102 ? -6.575 10.516 6.187 1.00 85.81 102 ARG A CA 1
ATOM 787 C C . ARG A 1 102 ? -5.546 11.380 5.464 1.00 85.81 102 ARG A C 1
ATOM 789 O O . ARG A 1 102 ? -5.155 12.396 6.035 1.00 85.81 102 ARG A O 1
ATOM 796 N N . TYR A 1 103 ? -5.122 10.974 4.275 1.00 86.81 103 TYR A N 1
ATOM 797 C CA . TYR A 1 103 ? -4.216 11.707 3.413 1.00 86.81 103 TYR A CA 1
ATOM 798 C C . TYR A 1 103 ? -5.013 12.751 2.626 1.00 86.81 103 TYR A C 1
ATOM 800 O O . TYR A 1 103 ? -6.023 12.434 2.007 1.00 86.81 103 TYR A O 1
ATOM 808 N N . ASP A 1 104 ? -4.600 14.010 2.718 1.00 81.00 104 ASP A N 1
ATOM 809 C CA . ASP A 1 104 ? -5.225 15.161 2.057 1.00 81.00 104 ASP A CA 1
ATOM 810 C C . ASP A 1 104 ? -4.287 15.847 1.050 1.00 81.00 104 ASP A C 1
ATOM 812 O O . ASP A 1 104 ? -4.639 16.885 0.489 1.00 81.00 104 ASP A O 1
ATOM 816 N N . GLY A 1 105 ? -3.112 15.257 0.811 1.00 79.81 105 GLY A N 1
ATOM 817 C CA . GLY A 1 105 ? -2.174 15.676 -0.223 1.00 79.81 105 GLY A CA 1
ATOM 818 C C . GLY A 1 105 ? -2.504 15.095 -1.598 1.00 79.81 105 GLY A C 1
ATOM 819 O O . GLY A 1 105 ? -3.480 14.367 -1.788 1.00 79.81 105 GLY A O 1
ATOM 820 N N . THR A 1 106 ? -1.654 15.410 -2.567 1.00 80.62 106 THR A N 1
ATOM 821 C CA . THR A 1 106 ? -1.665 14.797 -3.896 1.00 80.62 106 THR A CA 1
ATOM 822 C C . THR A 1 106 ? -0.509 13.821 -4.008 1.00 80.62 106 THR A C 1
ATOM 824 O O . THR A 1 106 ? 0.605 14.154 -3.622 1.00 80.62 106 THR A O 1
ATOM 827 N N . PHE A 1 107 ? -0.766 12.645 -4.569 1.00 84.94 107 PHE A N 1
ATOM 828 C CA . PHE A 1 107 ? 0.306 11.732 -4.945 1.00 84.94 107 PHE A CA 1
ATOM 829 C C . PHE A 1 107 ? 1.006 12.241 -6.199 1.00 84.94 107 PHE A C 1
ATOM 831 O O . PHE A 1 107 ? 0.338 12.668 -7.150 1.00 84.94 107 PHE A O 1
ATOM 838 N N . ASP A 1 108 ? 2.330 12.143 -6.211 1.00 85.00 108 ASP A N 1
ATOM 839 C CA . ASP A 1 108 ? 3.104 12.406 -7.414 1.00 85.00 108 ASP A CA 1
ATOM 840 C C . ASP A 1 108 ? 2.804 11.355 -8.477 1.00 85.00 108 ASP A C 1
ATOM 842 O O . ASP A 1 108 ? 2.360 10.245 -8.188 1.00 85.00 108 ASP A O 1
ATOM 846 N N . VAL A 1 109 ? 2.987 11.722 -9.739 1.00 83.94 109 VAL A N 1
ATOM 847 C CA . VAL A 1 109 ? 2.675 10.855 -10.872 1.00 83.94 109 VAL A CA 1
ATOM 848 C C . VAL A 1 109 ? 3.971 10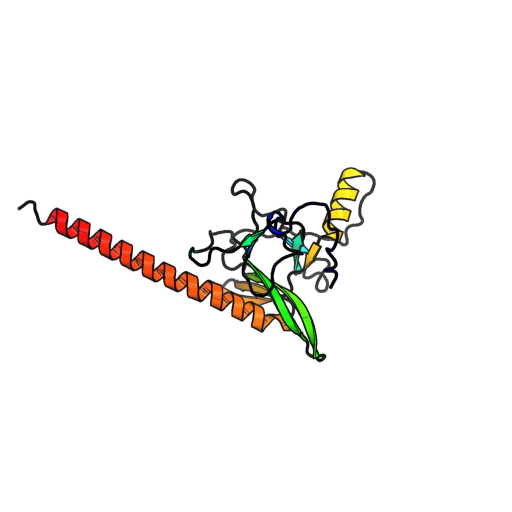.510 -11.578 1.00 83.94 109 VAL A C 1
ATOM 850 O O . VAL A 1 109 ? 4.609 11.386 -12.160 1.00 83.94 109 VAL A O 1
ATOM 853 N N . VAL A 1 110 ? 4.319 9.229 -11.566 1.00 82.00 110 VAL A N 1
ATOM 854 C CA . VAL A 1 110 ? 5.527 8.707 -12.204 1.00 82.00 110 VAL A CA 1
ATOM 855 C C . VAL A 1 110 ? 5.130 7.916 -13.445 1.00 82.00 110 VAL A C 1
ATOM 857 O O . VAL A 1 110 ? 4.214 7.091 -13.416 1.00 82.00 110 VAL A O 1
ATOM 860 N N . ASP A 1 111 ? 5.815 8.190 -14.554 1.00 77.88 111 ASP A N 1
ATOM 861 C CA . ASP A 1 111 ? 5.717 7.410 -15.787 1.00 77.88 111 ASP A CA 1
ATOM 862 C C . ASP A 1 111 ? 7.005 6.604 -15.979 1.00 77.88 111 ASP A C 1
ATOM 864 O O . ASP A 1 111 ? 7.998 7.093 -16.517 1.00 77.88 111 ASP A O 1
ATOM 868 N N . GLY A 1 112 ? 6.989 5.361 -15.504 1.00 68.75 112 GLY A N 1
ATOM 869 C CA . GLY A 1 112 ? 8.105 4.423 -15.627 1.00 68.75 112 GLY A CA 1
ATOM 870 C C . GLY A 1 112 ? 8.375 3.916 -17.052 1.00 68.75 112 GLY A C 1
ATOM 871 O O . GLY A 1 112 ? 9.329 3.167 -17.235 1.00 68.75 112 GLY A O 1
ATOM 872 N N . LEU A 1 113 ? 7.573 4.294 -18.063 1.00 70.25 113 LEU A N 1
ATOM 873 C CA . LEU A 1 113 ? 7.883 4.010 -19.475 1.00 70.25 113 LEU A CA 1
ATOM 874 C C . LEU A 1 113 ? 8.885 5.007 -20.061 1.00 70.25 113 LEU A C 1
ATOM 876 O O . LEU A 1 113 ? 9.363 4.806 -21.180 1.00 70.25 113 LEU A O 1
ATOM 880 N N . LYS A 1 114 ? 9.198 6.086 -19.338 1.00 73.06 114 LYS A N 1
ATOM 881 C CA . LYS A 1 114 ? 10.250 7.013 -19.739 1.00 73.06 114 LYS A CA 1
ATOM 882 C C . LYS A 1 114 ? 11.577 6.252 -19.768 1.00 73.06 114 LYS A C 1
ATOM 884 O O . LYS A 1 114 ? 12.007 5.717 -18.748 1.00 73.06 114 LYS A O 1
ATOM 889 N N . GLU A 1 115 ? 12.205 6.183 -20.942 1.00 77.94 115 GLU A N 1
ATOM 890 C CA . GLU A 1 115 ? 13.535 5.589 -21.081 1.00 77.94 115 GLU A CA 1
ATOM 891 C C . GLU A 1 115 ? 14.507 6.266 -20.107 1.00 77.94 115 GLU A C 1
ATOM 893 O O . GLU A 1 115 ? 14.508 7.493 -19.972 1.00 77.94 115 GLU A O 1
ATOM 898 N N . ILE A 1 116 ? 15.315 5.456 -19.419 1.00 79.69 116 ILE A N 1
ATOM 899 C CA . ILE A 1 116 ? 16.344 5.963 -18.513 1.00 79.69 116 ILE A CA 1
ATOM 900 C C . ILE A 1 116 ? 17.415 6.639 -19.3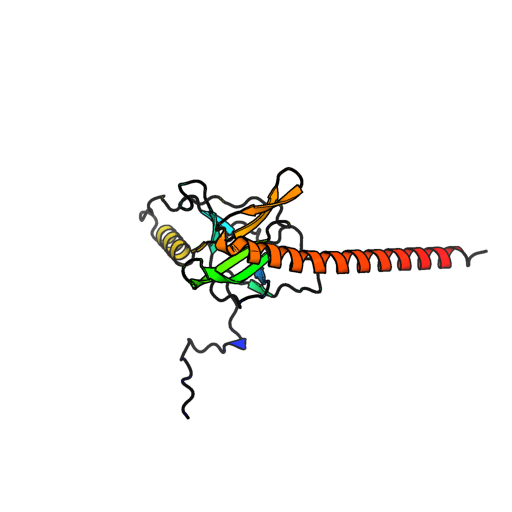67 1.00 79.69 116 ILE A C 1
ATOM 902 O O . ILE A 1 116 ? 18.064 5.996 -20.196 1.00 79.69 116 ILE A O 1
ATOM 906 N N . ASP A 1 117 ? 17.580 7.944 -19.171 1.00 82.00 117 ASP A N 1
ATOM 907 C CA . ASP A 1 117 ? 18.615 8.723 -19.836 1.00 82.00 117 ASP A CA 1
ATOM 908 C C . ASP A 1 117 ? 19.945 8.537 -19.104 1.00 82.00 117 ASP A C 1
ATOM 910 O O . ASP A 1 117 ? 20.123 9.007 -17.989 1.00 82.00 117 ASP A O 1
ATOM 914 N N . PHE A 1 118 ? 20.898 7.868 -19.749 1.00 86.38 118 PHE A N 1
ATOM 915 C CA . PHE A 1 118 ? 22.236 7.634 -19.198 1.00 86.38 118 PHE A CA 1
ATOM 916 C C . PHE A 1 118 ? 23.208 8.806 -19.421 1.00 86.38 118 PHE A C 1
ATOM 918 O O . PHE A 1 118 ? 24.410 8.656 -19.180 1.00 86.38 118 PHE A O 1
ATOM 925 N N . THR A 1 119 ? 22.726 9.953 -19.913 1.00 88.94 119 THR A N 1
ATOM 926 C CA . THR A 1 119 ? 23.535 11.176 -20.055 1.00 88.94 119 THR A CA 1
ATOM 927 C C . THR A 1 119 ? 23.990 11.697 -18.693 1.00 88.94 119 THR A C 1
ATOM 929 O O . THR A 1 119 ? 25.151 12.089 -18.557 1.00 88.94 119 THR A O 1
ATOM 932 N N . ASP A 1 120 ? 23.114 11.637 -17.688 1.00 87.69 120 ASP A N 1
ATOM 933 C CA . ASP A 1 120 ? 23.478 11.771 -16.280 1.00 87.69 120 ASP A CA 1
ATOM 934 C C . ASP A 1 120 ? 23.476 10.380 -15.639 1.00 87.69 120 ASP A C 1
ATOM 936 O O . ASP A 1 120 ? 22.440 9.737 -15.484 1.00 87.69 120 ASP A O 1
ATOM 940 N N . GLN A 1 121 ? 24.665 9.880 -15.310 1.00 86.25 121 GLN A N 1
ATOM 941 C CA . GLN A 1 121 ? 24.794 8.540 -14.753 1.00 86.25 121 GLN A CA 1
ATOM 942 C C . GLN A 1 121 ? 24.255 8.453 -13.324 1.00 86.25 121 GLN A C 1
ATOM 944 O O . GLN A 1 121 ? 23.756 7.394 -12.963 1.00 86.25 121 GLN A O 1
ATOM 949 N N . GLU A 1 122 ? 24.351 9.515 -12.521 1.00 86.25 122 GLU A N 1
ATOM 950 C CA . GLU A 1 122 ? 23.879 9.505 -11.130 1.00 86.25 122 GLU A CA 1
ATOM 951 C C . GLU A 1 122 ? 22.348 9.422 -11.101 1.00 86.25 122 GLU A C 1
ATOM 953 O O . GLU A 1 122 ? 21.795 8.480 -10.534 1.00 86.25 122 GLU A O 1
ATOM 958 N N . GLU A 1 123 ? 21.675 10.297 -11.854 1.00 82.81 123 GLU A N 1
ATOM 959 C CA . GLU A 1 123 ? 20.210 10.289 -11.987 1.00 82.81 123 GLU A CA 1
ATOM 960 C C . GLU A 1 123 ? 19.686 8.971 -12.595 1.00 82.81 123 GLU A C 1
ATOM 962 O O . GLU A 1 123 ? 18.650 8.436 -12.177 1.00 82.81 123 GLU A O 1
ATOM 967 N N . ALA A 1 124 ? 20.416 8.401 -13.561 1.00 84.81 124 ALA A N 1
ATOM 968 C CA . ALA A 1 124 ? 20.072 7.117 -14.164 1.00 84.81 124 ALA A CA 1
ATOM 969 C C . ALA A 1 124 ? 20.127 5.959 -13.156 1.00 84.81 124 ALA A C 1
ATOM 971 O O . ALA A 1 124 ? 19.242 5.096 -13.165 1.00 84.81 124 ALA A O 1
ATOM 972 N N . TRP A 1 125 ? 21.152 5.922 -12.298 1.00 85.62 125 TRP A N 1
ATOM 973 C CA . TRP A 1 125 ? 21.283 4.890 -11.268 1.00 85.62 125 TRP A CA 1
ATOM 974 C C . TRP A 1 125 ? 20.211 5.023 -10.193 1.00 85.62 125 TRP A C 1
ATOM 976 O O . TRP A 1 125 ? 19.604 4.009 -9.848 1.00 85.62 125 TRP A O 1
ATOM 986 N N . ASP A 1 126 ? 19.926 6.242 -9.737 1.00 81.06 126 ASP A N 1
ATOM 987 C CA . ASP A 1 126 ? 18.873 6.501 -8.750 1.00 81.06 126 ASP A CA 1
ATOM 988 C C . ASP A 1 126 ? 17.501 6.054 -9.274 1.00 81.06 126 ASP A C 1
ATOM 990 O O . ASP A 1 126 ? 16.748 5.359 -8.586 1.00 81.06 126 ASP A O 1
ATOM 994 N N . THR A 1 127 ? 17.199 6.368 -10.538 1.00 80.75 127 THR A N 1
ATOM 995 C CA . THR A 1 127 ? 15.952 5.946 -11.195 1.00 80.75 127 THR A CA 1
ATOM 996 C C . THR A 1 127 ? 15.852 4.422 -11.287 1.00 80.75 127 THR A C 1
ATOM 998 O O . THR A 1 127 ? 14.800 3.840 -11.012 1.00 80.75 127 THR A O 1
ATOM 1001 N N . LEU A 1 128 ? 16.946 3.760 -11.669 1.00 83.62 128 LEU A N 1
ATOM 1002 C CA . LEU A 1 128 ? 16.993 2.308 -11.828 1.00 83.62 128 LEU A CA 1
ATOM 1003 C C . LEU A 1 128 ? 16.870 1.589 -10.478 1.00 83.62 128 LEU A C 1
ATOM 1005 O O . LEU A 1 128 ? 16.184 0.571 -10.382 1.00 83.62 128 LEU A O 1
ATOM 1009 N N . GLU A 1 129 ? 17.494 2.125 -9.430 1.00 82.38 129 GLU A N 1
ATOM 1010 C CA . GLU A 1 129 ? 17.377 1.605 -8.069 1.00 82.38 129 GLU A CA 1
ATOM 1011 C C . GLU A 1 129 ? 15.950 1.782 -7.522 1.00 82.38 129 GLU A C 1
ATOM 1013 O O . GLU A 1 129 ? 15.374 0.833 -6.984 1.00 82.38 129 GLU A O 1
ATOM 1018 N N . MET A 1 130 ? 15.329 2.949 -7.732 1.00 80.44 130 MET A N 1
ATOM 1019 C CA . MET A 1 130 ? 13.939 3.203 -7.336 1.00 80.44 130 MET A CA 1
ATOM 1020 C C . MET A 1 130 ? 12.964 2.214 -7.997 1.00 80.44 130 MET A C 1
ATOM 1022 O O . MET A 1 130 ? 12.081 1.681 -7.326 1.00 80.44 130 MET A O 1
ATOM 1026 N N . GLN A 1 131 ? 13.137 1.925 -9.292 1.00 82.56 131 GLN A N 1
ATOM 1027 C CA . GLN A 1 131 ? 12.301 0.955 -10.012 1.00 82.56 131 GLN A CA 1
ATOM 1028 C C . GLN A 1 131 ? 12.433 -0.471 -9.458 1.00 82.56 131 GLN A C 1
ATOM 1030 O O . GLN A 1 131 ? 11.449 -1.208 -9.418 1.00 82.56 131 GLN A O 1
ATOM 1035 N N . GLN A 1 132 ? 13.628 -0.878 -9.015 1.00 86.06 132 GLN A N 1
ATOM 1036 C CA . GLN A 1 132 ? 13.849 -2.215 -8.446 1.00 86.06 132 GLN A CA 1
ATOM 1037 C C . GLN A 1 132 ? 13.150 -2.412 -7.102 1.00 86.06 132 GLN A C 1
ATOM 1039 O O . GLN A 1 132 ? 12.695 -3.516 -6.803 1.00 86.06 132 GLN A O 1
ATOM 1044 N N . HIS A 1 133 ? 13.068 -1.347 -6.311 1.00 88.88 133 HIS A N 1
ATOM 1045 C CA . HIS A 1 133 ? 12.458 -1.357 -4.985 1.00 88.88 133 HIS A CA 1
ATOM 1046 C C . HIS A 1 133 ? 11.012 -0.874 -4.983 1.00 88.88 133 HIS A C 1
ATOM 1048 O O . HIS A 1 133 ? 10.397 -0.725 -3.931 1.00 88.88 133 HIS A O 1
ATOM 1054 N N . GLN A 1 134 ? 10.430 -0.633 -6.150 1.00 88.88 134 GLN A N 1
ATOM 1055 C CA . GLN A 1 134 ? 9.053 -0.203 -6.242 1.00 88.88 134 GLN A CA 1
ATOM 1056 C C . GLN A 1 134 ? 8.098 -1.315 -5.787 1.00 88.88 134 GLN A C 1
ATOM 1058 O O . GLN A 1 134 ? 8.046 -2.407 -6.355 1.00 88.88 134 GLN A O 1
ATOM 1063 N N . VAL A 1 135 ? 7.258 -0.999 -4.803 1.00 91.69 135 VAL A N 1
ATOM 1064 C CA . VAL A 1 135 ? 6.205 -1.892 -4.322 1.00 91.69 135 VAL A CA 1
ATOM 1065 C C . VAL A 1 135 ? 4.842 -1.347 -4.728 1.00 91.69 135 VAL A C 1
ATOM 1067 O O . VAL A 1 135 ? 4.425 -0.266 -4.315 1.00 91.69 135 VAL A O 1
ATOM 1070 N N . VAL A 1 136 ? 4.114 -2.120 -5.536 1.00 92.69 136 VAL A N 1
ATOM 1071 C CA . VAL A 1 136 ? 2.756 -1.770 -5.970 1.00 92.69 136 VAL A CA 1
ATOM 1072 C C . VAL A 1 136 ? 1.755 -2.098 -4.866 1.00 92.69 136 VAL A C 1
ATOM 1074 O O . VAL A 1 136 ? 1.663 -3.237 -4.397 1.00 92.69 136 VAL A O 1
ATOM 1077 N N . ILE A 1 137 ? 0.944 -1.111 -4.489 1.00 94.94 137 ILE A N 1
ATOM 1078 C CA . ILE A 1 137 ? -0.142 -1.305 -3.534 1.00 94.94 137 ILE A CA 1
ATOM 1079 C C . ILE A 1 137 ? -1.258 -2.107 -4.208 1.00 94.94 137 ILE A C 1
ATOM 1081 O O . ILE A 1 137 ? -1.791 -1.750 -5.262 1.00 94.94 137 ILE A O 1
ATOM 1085 N N . SER A 1 138 ? -1.616 -3.226 -3.588 1.00 95.25 138 SER A N 1
ATOM 1086 C CA . SER A 1 138 ? -2.563 -4.194 -4.129 1.00 95.25 138 SER A CA 1
ATOM 1087 C C . SER A 1 138 ? -3.994 -3.666 -4.089 1.00 95.25 138 SER A C 1
ATOM 1089 O O . SER A 1 138 ? -4.703 -3.781 -5.086 1.00 95.25 138 SER A O 1
ATOM 1091 N N . ALA A 1 139 ? -4.408 -3.038 -2.985 1.00 95.62 139 ALA A N 1
ATOM 1092 C CA . ALA A 1 139 ? -5.691 -2.345 -2.888 1.00 95.62 139 ALA A CA 1
ATOM 1093 C C . ALA A 1 139 ? -5.608 -1.111 -1.986 1.00 95.62 139 ALA A C 1
ATOM 1095 O O . ALA A 1 139 ? -4.876 -1.091 -0.998 1.00 95.62 139 ALA A O 1
ATOM 1096 N N . VAL A 1 140 ? -6.394 -0.093 -2.318 1.00 95.56 140 VAL A N 1
ATOM 1097 C CA . VAL A 1 140 ? -6.402 1.200 -1.635 1.00 95.56 140 VAL A CA 1
ATOM 1098 C C . VAL A 1 140 ? -7.811 1.512 -1.161 1.00 95.56 140 VAL A C 1
ATOM 1100 O O . VAL A 1 140 ? -8.765 1.426 -1.932 1.00 95.56 140 VAL A O 1
ATOM 1103 N N . VAL A 1 141 ? -7.932 1.890 0.108 1.00 95.12 141 VAL A N 1
ATOM 1104 C CA . VAL A 1 141 ? -9.136 2.462 0.704 1.00 95.12 141 VAL A CA 1
ATOM 1105 C C . VAL A 1 141 ? -9.007 3.977 0.674 1.00 95.12 141 VAL A C 1
ATOM 1107 O O . VAL A 1 141 ? -8.075 4.531 1.253 1.00 95.12 141 VAL A O 1
ATOM 1110 N N . ASP A 1 142 ? -9.966 4.652 0.057 1.00 93.06 142 ASP A N 1
ATOM 1111 C CA . ASP A 1 142 ? -10.006 6.111 -0.009 1.00 93.06 142 ASP A CA 1
ATOM 1112 C C . ASP A 1 142 ? -11.452 6.623 0.075 1.00 93.06 142 ASP A C 1
ATOM 1114 O O . ASP A 1 142 ? -12.393 5.829 0.086 1.00 93.06 142 ASP A O 1
ATOM 1118 N N . ASN A 1 143 ? -11.656 7.932 0.187 1.00 89.75 143 ASN A N 1
ATOM 1119 C CA . ASN A 1 143 ? -12.972 8.546 0.084 1.00 89.75 143 ASN A CA 1
ATOM 1120 C C . ASN A 1 143 ? -13.172 9.109 -1.326 1.00 89.75 143 ASN A C 1
ATOM 1122 O O . ASN A 1 143 ? -12.307 9.796 -1.858 1.00 89.75 143 ASN A O 1
ATOM 1126 N N . ASP A 1 144 ? -14.334 8.859 -1.927 1.00 85.56 144 ASP A N 1
ATOM 1127 C CA . ASP A 1 144 ? -14.685 9.518 -3.183 1.00 85.56 144 ASP A CA 1
ATOM 1128 C C . ASP A 1 144 ? -14.985 11.013 -2.984 1.00 85.56 144 ASP A C 1
ATOM 1130 O O . ASP A 1 144 ? -15.010 11.543 -1.871 1.00 85.56 144 ASP A O 1
ATOM 1134 N N . SER A 1 145 ? -15.277 11.713 -4.082 1.00 81.81 145 SER A N 1
ATOM 1135 C CA . SER A 1 145 ? -15.600 13.144 -4.069 1.00 81.81 145 SER A CA 1
ATOM 1136 C C . SER A 1 145 ? -16.830 13.508 -3.220 1.00 81.81 145 SER A C 1
ATOM 1138 O O . SER A 1 145 ? -17.087 14.689 -2.997 1.00 81.81 145 SER A O 1
ATOM 1140 N N . LYS A 1 146 ? -17.632 12.524 -2.791 1.00 86.38 146 LYS A N 1
ATOM 1141 C CA . LYS A 1 146 ? -18.792 12.706 -1.905 1.00 86.38 146 LYS A CA 1
ATOM 1142 C C . LYS A 1 146 ? -18.462 12.383 -0.444 1.00 86.38 146 LYS A C 1
ATOM 1144 O O . LYS A 1 146 ? -19.330 12.543 0.410 1.00 86.38 146 LYS A O 1
ATOM 1149 N N . GLY A 1 147 ? -17.229 11.967 -0.151 1.00 81.62 147 GLY A N 1
ATOM 1150 C CA . GLY A 1 147 ? -16.780 11.554 1.176 1.00 81.62 147 GLY A CA 1
ATOM 1151 C C . GLY A 1 147 ? -17.122 10.103 1.522 1.00 81.62 147 GLY A C 1
ATOM 1152 O O . GLY A 1 147 ? -16.950 9.709 2.675 1.00 81.62 147 GLY A O 1
ATOM 1153 N N . GLU A 1 148 ? -17.610 9.310 0.563 1.00 86.81 148 GLU A N 1
ATOM 1154 C CA . GLU A 1 148 ? -17.967 7.909 0.790 1.00 86.81 148 GLU A CA 1
ATOM 1155 C C . GLU A 1 148 ? -16.741 7.011 0.628 1.00 86.81 148 GLU A C 1
ATOM 1157 O O . GLU A 1 148 ? -15.974 7.153 -0.323 1.00 86.81 148 GLU A O 1
ATOM 1162 N N . THR A 1 149 ? -16.567 6.049 1.535 1.00 88.44 149 THR A N 1
ATOM 1163 C CA . THR A 1 149 ? -15.437 5.117 1.466 1.00 88.44 149 THR A CA 1
ATOM 1164 C C . THR A 1 149 ? -15.551 4.208 0.238 1.00 88.44 149 THR A C 1
ATOM 1166 O O . THR A 1 149 ? -16.538 3.492 0.057 1.00 88.44 149 THR A O 1
ATOM 1169 N N . ARG A 1 150 ? -14.504 4.204 -0.586 1.00 92.12 150 ARG A N 1
ATOM 1170 C CA . ARG A 1 150 ? -14.310 3.369 -1.771 1.00 92.12 150 ARG A CA 1
ATOM 1171 C C . ARG A 1 150 ? -13.049 2.532 -1.634 1.00 92.12 150 ARG A C 1
ATOM 1173 O O . ARG A 1 150 ? -12.121 2.893 -0.915 1.00 92.12 150 ARG A O 1
ATOM 1180 N N . VAL A 1 151 ? -13.032 1.421 -2.359 1.00 94.38 151 VAL A N 1
ATOM 1181 C CA . VAL A 1 151 ? -11.853 0.575 -2.526 1.00 94.38 151 VAL A CA 1
ATOM 1182 C C . VAL A 1 151 ? -11.558 0.464 -4.014 1.00 94.38 151 VAL A C 1
ATOM 1184 O O . VAL A 1 151 ? -12.486 0.305 -4.809 1.00 94.38 151 VAL A O 1
ATOM 1187 N N . TRP A 1 152 ? -10.288 0.569 -4.383 1.00 93.12 152 TRP A N 1
ATOM 1188 C CA . TRP A 1 152 ? -9.811 0.382 -5.751 1.00 93.12 152 TRP A CA 1
ATOM 1189 C C . TRP A 1 152 ? -8.499 -0.416 -5.760 1.00 93.12 152 TRP A C 1
ATOM 1191 O O . TRP A 1 152 ? -7.880 -0.614 -4.716 1.00 93.12 152 TRP A O 1
ATOM 1201 N N . GLY A 1 153 ? -8.098 -0.927 -6.928 1.00 91.81 153 GLY A N 1
ATOM 1202 C CA . GLY A 1 153 ? -6.961 -1.844 -7.081 1.00 91.81 153 GLY A CA 1
ATOM 1203 C C . GLY A 1 153 ? -7.401 -3.266 -7.438 1.00 91.81 153 GLY A C 1
ATOM 1204 O O . GLY A 1 153 ? -8.424 -3.447 -8.097 1.00 91.81 153 GLY A O 1
ATOM 1205 N N . ASP A 1 154 ? -6.624 -4.269 -7.027 1.00 92.19 154 ASP A N 1
ATOM 1206 C CA . ASP A 1 154 ? -6.898 -5.696 -7.249 1.00 92.19 154 ASP A CA 1
ATOM 1207 C C . ASP A 1 154 ? -8.091 -6.176 -6.386 1.00 92.19 154 ASP A C 1
ATOM 1209 O O . ASP A 1 154 ? -8.006 -6.130 -5.152 1.00 92.19 154 ASP A O 1
ATOM 1213 N N . PRO A 1 155 ? -9.192 -6.656 -7.005 1.00 92.25 155 PRO A N 1
ATOM 1214 C CA . PRO A 1 155 ? -10.371 -7.160 -6.299 1.00 92.25 155 PRO A CA 1
ATOM 1215 C C . PRO A 1 155 ? -10.097 -8.268 -5.278 1.00 92.25 155 PRO A C 1
ATOM 1217 O O . PRO A 1 155 ? -10.799 -8.332 -4.269 1.00 92.25 155 PRO A O 1
ATOM 1220 N N . ALA A 1 156 ? -9.062 -9.095 -5.478 1.00 92.69 156 ALA A N 1
ATOM 1221 C CA . ALA A 1 156 ? -8.707 -10.171 -4.546 1.00 92.69 156 ALA A CA 1
ATOM 1222 C C . ALA A 1 156 ? -8.335 -9.650 -3.142 1.00 92.69 156 ALA A C 1
ATOM 1224 O O . ALA A 1 156 ? -8.389 -10.387 -2.160 1.00 92.69 156 ALA A O 1
ATOM 1225 N N . PHE A 1 157 ? -7.982 -8.365 -3.034 1.00 94.75 157 PHE A N 1
ATOM 1226 C CA . PHE A 1 157 ? -7.579 -7.717 -1.787 1.00 94.75 157 PHE A CA 1
ATOM 1227 C C . PHE A 1 157 ? -8.680 -6.848 -1.162 1.00 94.75 157 PHE A C 1
ATOM 1229 O O . PHE A 1 157 ? -8.450 -6.227 -0.121 1.00 94.75 157 PHE A O 1
ATOM 1236 N N . TYR A 1 158 ? -9.885 -6.791 -1.742 1.00 94.81 158 TYR A N 1
ATOM 1237 C CA . TYR A 1 158 ? -10.935 -5.878 -1.269 1.00 94.81 158 TYR A CA 1
ATOM 1238 C C . TYR A 1 158 ? -11.428 -6.220 0.137 1.00 94.81 158 TYR A C 1
ATOM 1240 O O . TYR A 1 158 ? -11.609 -5.317 0.955 1.00 94.81 158 TYR A O 1
ATOM 1248 N N . ASP A 1 159 ? -11.572 -7.503 0.468 1.00 94.00 159 ASP A N 1
ATOM 1249 C CA . ASP A 1 159 ? -11.966 -7.920 1.817 1.00 94.00 159 ASP A CA 1
ATOM 1250 C C . ASP A 1 159 ? -10.914 -7.534 2.866 1.00 94.00 159 ASP A C 1
ATOM 1252 O O . ASP A 1 159 ? -11.259 -7.035 3.942 1.00 94.00 159 ASP A O 1
ATOM 1256 N N . ALA A 1 160 ? -9.629 -7.681 2.532 1.00 94.69 160 ALA A N 1
ATOM 1257 C CA . ALA A 1 160 ? -8.520 -7.269 3.387 1.00 94.69 160 ALA A CA 1
ATOM 1258 C C . ALA A 1 160 ? -8.482 -5.742 3.578 1.00 94.69 160 ALA A C 1
ATOM 1260 O O . ALA A 1 160 ? -8.327 -5.256 4.702 1.00 94.69 160 ALA A O 1
ATOM 1261 N N . ALA A 1 161 ? -8.708 -4.978 2.507 1.00 95.50 161 ALA A N 1
ATOM 1262 C CA . ALA A 1 161 ? -8.799 -3.521 2.553 1.00 95.50 161 ALA A CA 1
ATOM 1263 C C . ALA A 1 161 ? -9.980 -3.056 3.432 1.00 95.50 161 ALA A C 1
ATOM 1265 O O . ALA A 1 161 ? -9.827 -2.204 4.311 1.00 95.50 161 ALA A O 1
ATOM 1266 N N . LEU A 1 162 ? -11.155 -3.677 3.284 1.00 93.69 162 LEU A N 1
ATOM 1267 C CA . LEU A 1 162 ? -12.321 -3.403 4.128 1.00 93.69 162 LEU A CA 1
ATOM 1268 C C . LEU A 1 162 ? -12.089 -3.798 5.592 1.00 93.69 162 LEU A C 1
ATOM 1270 O O . LEU A 1 162 ? -12.571 -3.114 6.502 1.00 93.69 162 LEU A O 1
ATOM 1274 N N . HIS A 1 163 ? -11.362 -4.888 5.840 1.00 92.94 163 HIS A N 1
ATOM 1275 C CA . HIS A 1 163 ? -10.948 -5.277 7.184 1.00 92.94 163 HIS A CA 1
ATOM 1276 C C . HIS A 1 163 ? -10.042 -4.211 7.814 1.00 92.94 163 HIS A C 1
ATOM 1278 O O . HIS A 1 163 ? -10.326 -3.754 8.926 1.00 92.94 163 HIS A O 1
ATOM 1284 N N . MET A 1 164 ? -9.032 -3.731 7.082 1.00 93.06 164 MET A N 1
ATOM 1285 C CA . MET A 1 164 ? -8.173 -2.636 7.536 1.00 93.06 164 MET A CA 1
ATOM 1286 C C . MET A 1 164 ? -8.978 -1.375 7.856 1.00 93.06 164 MET A C 1
ATOM 1288 O O . MET A 1 164 ? -8.854 -0.816 8.947 1.00 93.06 164 MET A O 1
ATOM 1292 N N . ALA A 1 165 ? -9.883 -0.975 6.960 1.00 91.56 165 ALA A N 1
ATOM 1293 C CA . ALA A 1 165 ? -10.736 0.190 7.166 1.00 91.56 165 ALA A CA 1
ATOM 1294 C C . ALA A 1 165 ? -11.568 0.072 8.454 1.00 91.56 165 ALA A C 1
ATOM 1296 O O . ALA A 1 165 ? -11.731 1.050 9.191 1.00 91.56 165 ALA A O 1
ATOM 1297 N N . LYS A 1 166 ? -12.081 -1.129 8.764 1.00 89.69 166 LYS A N 1
ATOM 1298 C CA . LYS A 1 166 ? -12.801 -1.409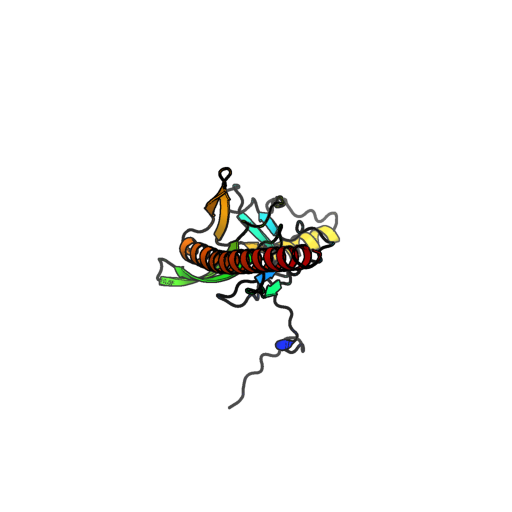 10.017 1.00 89.69 166 LYS A CA 1
ATOM 1299 C C . LYS A 1 166 ? -11.892 -1.303 11.240 1.00 89.69 166 LYS A C 1
ATOM 1301 O O . LYS A 1 166 ? -12.343 -0.737 12.237 1.00 89.69 166 LYS A O 1
ATOM 1306 N N . LEU A 1 167 ? -10.657 -1.806 11.180 1.00 88.00 167 LEU A N 1
ATOM 1307 C CA . LEU A 1 167 ? -9.679 -1.685 12.270 1.00 88.00 167 LEU A CA 1
ATOM 1308 C C . LEU A 1 167 ? -9.388 -0.213 12.585 1.00 88.00 167 LEU A C 1
ATOM 1310 O O . LEU A 1 167 ? -9.572 0.220 13.724 1.00 88.00 167 LEU A O 1
ATOM 1314 N N . VAL A 1 168 ? -9.061 0.574 11.559 1.00 84.69 168 VAL A N 1
ATOM 1315 C CA . VAL A 1 168 ? -8.792 2.016 11.675 1.00 84.69 168 VAL A CA 1
ATOM 1316 C C . VAL A 1 168 ? -10.034 2.776 12.176 1.00 84.69 168 VAL A C 1
ATOM 1318 O O . VAL A 1 168 ? -9.956 3.634 13.061 1.00 84.69 168 VAL A O 1
ATOM 1321 N N . ASN A 1 169 ? -11.227 2.429 11.679 1.00 83.31 169 ASN A N 1
ATOM 1322 C CA . ASN A 1 169 ? -12.484 3.063 12.091 1.00 83.31 169 ASN A CA 1
ATOM 1323 C C . ASN A 1 169 ? -12.885 2.730 13.537 1.00 83.31 169 ASN A C 1
ATOM 1325 O O . ASN A 1 169 ? -13.353 3.610 14.261 1.00 83.31 169 ASN A O 1
ATOM 1329 N N . LYS A 1 170 ? -12.750 1.471 13.970 1.00 77.44 170 LYS A N 1
ATOM 1330 C CA . LYS A 1 170 ? -13.081 1.047 15.342 1.00 77.44 170 LYS A CA 1
ATOM 1331 C C . LYS A 1 170 ? -12.307 1.877 16.358 1.00 77.44 170 LYS A C 1
ATOM 1333 O O . LYS A 1 170 ? -12.855 2.266 17.387 1.00 77.44 170 LYS A O 1
ATOM 1338 N N . GLU A 1 171 ? -11.068 2.185 16.023 1.00 67.19 171 GLU A N 1
ATOM 1339 C CA . GLU A 1 171 ? -10.161 2.887 16.903 1.00 67.19 171 GLU A CA 1
ATOM 1340 C C . GLU A 1 171 ? -10.390 4.400 16.906 1.00 67.19 171 GLU A C 1
ATOM 1342 O O . GLU A 1 171 ? -10.522 5.017 17.965 1.00 67.19 171 GLU A O 1
ATOM 1347 N N . SER A 1 172 ? -10.632 4.988 15.730 1.00 60.31 172 SER A N 1
ATOM 1348 C CA . SER A 1 172 ? -11.073 6.387 15.651 1.00 60.31 172 SER A CA 1
ATOM 1349 C C . SER A 1 172 ? -12.349 6.666 16.463 1.00 60.31 172 SER A C 1
ATOM 1351 O O . SER A 1 172 ? -12.464 7.725 17.084 1.00 60.31 172 SER A O 1
ATOM 1353 N N . LYS A 1 173 ? -13.292 5.712 16.523 1.00 64.12 173 LYS A N 1
ATOM 1354 C CA . LYS A 1 173 ? -14.515 5.835 17.334 1.00 64.12 173 LYS A CA 1
ATOM 1355 C C . LYS A 1 173 ? -14.231 5.847 18.837 1.00 64.12 173 LYS A C 1
ATOM 1357 O O . LYS A 1 173 ? -14.831 6.665 19.531 1.00 64.12 173 LYS A O 1
ATOM 1362 N N . LYS A 1 174 ? -13.328 4.991 19.334 1.00 62.16 174 LYS A N 1
ATOM 1363 C CA . LYS A 1 174 ? -12.940 4.978 20.758 1.00 62.16 174 LYS A CA 1
ATOM 1364 C C . LYS A 1 174 ? -12.329 6.313 21.184 1.00 62.16 174 LYS A C 1
ATOM 1366 O O . LYS A 1 174 ? -12.707 6.856 22.226 1.00 62.16 174 LYS A O 1
ATOM 1371 N N . HIS A 1 175 ? -11.462 6.879 20.347 1.00 59.19 175 HIS A N 1
ATOM 1372 C CA . HIS A 1 175 ? -10.870 8.198 20.587 1.00 59.19 175 HIS A CA 1
ATOM 1373 C C . HIS A 1 175 ? -11.895 9.321 20.619 1.00 59.19 175 HIS A C 1
ATOM 1375 O O . HIS A 1 175 ? -11.905 10.122 21.553 1.00 59.19 175 HIS A O 1
ATOM 1381 N N . ALA A 1 176 ? -12.811 9.353 19.648 1.00 61.62 176 ALA A N 1
ATOM 1382 C CA . ALA A 1 176 ? -13.863 10.365 19.610 1.00 61.62 176 ALA A CA 1
ATOM 1383 C C . ALA A 1 176 ? -14.725 10.354 20.888 1.00 61.62 176 ALA A C 1
ATOM 1385 O O . ALA A 1 176 ? -15.080 11.416 21.409 1.00 61.62 176 ALA A O 1
ATOM 1386 N N . THR A 1 177 ? -15.027 9.170 21.434 1.00 63.62 177 THR A N 1
ATOM 1387 C CA . THR A 1 177 ? -15.717 9.045 22.728 1.00 63.62 177 THR A CA 1
ATOM 1388 C C . THR A 1 177 ? -14.869 9.528 23.907 1.00 63.62 177 THR A C 1
ATOM 1390 O O . THR A 1 177 ? -15.376 10.284 24.738 1.00 63.62 177 THR A O 1
ATOM 1393 N N . ALA A 1 178 ? -13.578 9.183 23.958 1.00 59.50 178 ALA A N 1
ATOM 1394 C CA . ALA A 1 178 ? -12.680 9.597 25.038 1.00 59.50 178 ALA A CA 1
ATOM 1395 C C . ALA A 1 178 ? -12.474 11.125 25.085 1.00 59.50 178 ALA A C 1
ATOM 1397 O O . ALA A 1 178 ? -12.548 11.733 26.160 1.00 59.50 178 ALA A O 1
ATOM 1398 N N . GLU A 1 179 ? -12.294 11.772 23.927 1.00 61.72 179 GLU A N 1
ATOM 1399 C CA . GLU A 1 179 ? -12.207 13.234 23.820 1.00 61.72 179 GLU A CA 1
ATOM 1400 C C . GLU A 1 179 ? -13.512 13.937 24.222 1.00 61.72 179 GLU A C 1
ATOM 1402 O O . GLU A 1 179 ? -13.504 15.001 24.857 1.00 61.72 179 GLU A O 1
ATOM 1407 N N . ALA A 1 180 ? -14.661 13.372 23.837 1.00 61.03 180 ALA A N 1
ATOM 1408 C CA . ALA A 1 180 ? -15.961 13.928 24.191 1.00 61.03 180 ALA A CA 1
ATOM 1409 C C . ALA A 1 180 ? -16.190 13.898 25.712 1.00 61.03 180 ALA A C 1
ATOM 1411 O O . ALA A 1 180 ? -16.741 14.853 26.276 1.00 61.03 180 ALA A O 1
ATOM 1412 N N . ASP A 1 181 ? -15.730 12.846 26.387 1.00 58.09 181 ASP A N 1
ATOM 1413 C CA . ASP A 1 181 ? -15.868 12.693 27.834 1.00 58.09 181 ASP A CA 1
ATOM 1414 C C . ASP A 1 181 ? -14.905 13.592 28.620 1.00 58.09 181 ASP A C 1
ATOM 1416 O O . ASP A 1 181 ? -15.333 14.246 29.580 1.00 58.09 181 ASP A O 1
ATOM 1420 N N . THR A 1 182 ? -13.659 13.764 28.164 1.00 61.38 182 THR A N 1
ATOM 1421 C CA . THR A 1 182 ? -12.725 14.750 28.747 1.00 61.38 182 THR A CA 1
ATOM 1422 C C . THR A 1 182 ? -13.225 16.186 28.566 1.00 61.38 182 THR A C 1
ATOM 1424 O O . THR A 1 182 ? -13.214 16.974 29.519 1.00 61.38 182 THR A O 1
ATOM 1427 N N . LYS A 1 183 ? -13.778 16.542 27.395 1.00 59.50 183 LYS A N 1
ATOM 1428 C CA . LYS A 1 183 ? -14.407 17.863 27.172 1.00 59.50 183 LYS A CA 1
ATOM 1429 C C . LYS A 1 183 ? -15.622 18.093 28.083 1.00 59.50 183 LYS A C 1
ATOM 1431 O O . LYS A 1 183 ? -15.814 19.208 28.582 1.00 59.50 183 LYS A O 1
ATOM 1436 N N . LYS A 1 184 ? -16.441 17.066 28.351 1.00 58.56 184 LYS A N 1
ATOM 1437 C CA . LYS A 1 184 ? -17.564 17.153 29.309 1.00 58.56 184 LYS A CA 1
ATOM 1438 C C . LYS A 1 184 ? -17.085 17.310 30.755 1.00 58.56 184 LYS A C 1
ATOM 1440 O O . LYS A 1 184 ? -17.684 18.091 31.500 1.00 58.56 184 LYS A O 1
ATOM 1445 N N . GLN A 1 185 ? -16.025 16.610 31.158 1.00 57.56 185 GLN A N 1
ATOM 1446 C CA . GLN A 1 185 ? -15.445 16.737 32.498 1.00 57.56 185 GLN A CA 1
ATOM 1447 C C . GLN A 1 185 ? -14.828 18.125 32.728 1.00 57.56 185 GLN A C 1
ATOM 1449 O O . GLN A 1 185 ? -15.131 18.755 33.744 1.00 57.56 185 GLN A O 1
ATOM 1454 N N . ASN A 1 186 ? -14.097 18.668 31.749 1.00 57.19 186 ASN A N 1
ATOM 1455 C CA . ASN A 1 186 ? -13.522 20.018 31.829 1.00 57.19 186 ASN A CA 1
ATOM 1456 C C . ASN A 1 186 ? -14.591 21.125 31.865 1.00 57.19 186 ASN A C 1
ATOM 1458 O O . ASN A 1 186 ? -14.461 22.105 32.600 1.00 57.19 186 ASN A O 1
ATOM 1462 N N . LYS A 1 187 ? -15.716 20.958 31.154 1.00 57.28 187 LYS A N 1
ATOM 1463 C CA . LYS A 1 187 ? -16.863 21.877 31.282 1.00 57.28 187 LYS A CA 1
ATOM 1464 C C . LYS A 1 187 ? -17.537 21.795 32.659 1.00 57.28 187 LYS A C 1
ATOM 1466 O O . LYS A 1 187 ? -17.986 22.817 33.180 1.00 57.28 187 LYS A O 1
ATOM 1471 N N . LYS A 1 188 ? -17.613 20.606 33.274 1.00 58.28 188 LYS A N 1
A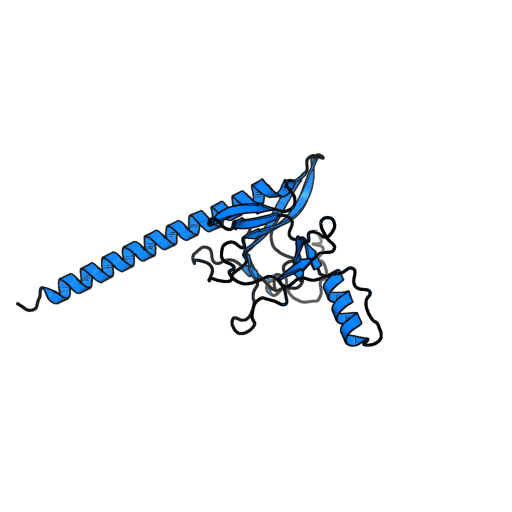TOM 1472 C CA . LYS A 1 188 ? -18.176 20.429 34.627 1.00 58.28 188 LYS A CA 1
ATOM 1473 C C . LYS A 1 188 ? -17.273 21.019 35.717 1.00 58.28 188 LYS A C 1
ATOM 1475 O O . LYS A 1 188 ? -17.802 21.620 36.654 1.00 58.28 188 LYS A O 1
ATOM 1480 N N . SER A 1 189 ? -15.949 20.908 35.593 1.00 53.22 189 SER A N 1
ATOM 1481 C CA . SER A 1 189 ? -14.999 21.492 36.554 1.00 53.22 189 SER A CA 1
ATOM 1482 C C . SER A 1 189 ? -15.000 23.027 36.506 1.00 53.22 189 SER A C 1
ATOM 1484 O O . SER A 1 189 ? -15.085 23.663 37.556 1.00 53.22 189 SER A O 1
ATOM 1486 N N . HIS A 1 190 ? -15.062 23.632 35.312 1.00 51.50 190 HIS A N 1
ATOM 1487 C CA . HIS A 1 190 ? -15.222 25.087 35.149 1.00 51.50 190 HIS A CA 1
ATOM 1488 C C . HIS A 1 190 ? -16.571 25.630 35.652 1.00 51.50 190 HIS A C 1
ATOM 1490 O O . HIS A 1 190 ? -16.661 26.767 36.116 1.00 51.50 190 HIS A O 1
ATOM 1496 N N . LYS A 1 191 ? -17.646 24.832 35.589 1.00 48.97 191 LYS A N 1
ATOM 1497 C CA . LYS A 1 191 ? -18.958 25.237 36.120 1.00 48.97 191 LYS A CA 1
ATOM 1498 C C . LYS A 1 191 ? -19.022 25.151 37.651 1.00 48.97 191 LYS A C 1
ATOM 1500 O O . LYS A 1 191 ? -19.741 25.938 38.261 1.00 48.97 191 LYS A O 1
ATOM 1505 N N . LYS A 1 192 ? -18.261 24.241 38.277 1.00 48.16 192 LYS A N 1
ATOM 1506 C CA . LYS A 1 192 ? -18.124 24.157 39.744 1.00 48.16 192 LYS A CA 1
ATOM 1507 C C . LYS A 1 192 ? -17.293 25.311 40.318 1.00 48.16 192 LYS A C 1
ATOM 1509 O O . LYS A 1 192 ? -17.701 25.869 41.328 1.00 48.16 192 LYS A O 1
ATOM 1514 N N . SER A 1 193 ? -16.207 25.725 39.658 1.00 50.62 193 SER A N 1
ATOM 1515 C CA . SER A 1 193 ? -15.358 26.836 40.132 1.00 50.62 193 SER A CA 1
ATOM 1516 C C . SER A 1 193 ? -16.010 28.222 40.019 1.00 50.62 193 SER A C 1
ATOM 1518 O O . SER A 1 193 ? -15.660 29.127 40.771 1.00 50.62 193 SER A O 1
ATOM 1520 N N . LYS A 1 194 ? -16.996 28.400 39.126 1.00 50.41 194 LYS A N 1
ATOM 1521 C CA . LYS A 1 194 ? -17.799 29.637 39.035 1.00 50.41 194 LYS A CA 1
ATOM 1522 C C . LYS A 1 194 ? -18.929 29.738 40.066 1.00 50.41 194 LYS A C 1
ATOM 1524 O O . LYS A 1 194 ? -19.453 30.828 40.255 1.00 50.41 194 LYS A O 1
ATOM 1529 N N . LYS A 1 195 ? -19.321 28.635 40.716 1.00 48.44 195 LYS A N 1
ATOM 1530 C CA . LYS A 1 195 ? -20.449 28.605 41.668 1.00 48.44 195 LYS A CA 1
ATOM 1531 C C . LYS A 1 195 ? -20.027 28.741 43.138 1.00 48.44 195 LYS A C 1
ATOM 1533 O O . LYS A 1 195 ? -20.891 28.748 44.000 1.00 48.44 195 LYS A O 1
ATOM 1538 N N . SER A 1 196 ? -18.725 28.840 43.416 1.00 48.19 196 SER A N 1
ATOM 1539 C CA . SER A 1 196 ? -18.150 28.953 44.766 1.00 48.19 196 SER A CA 1
ATOM 1540 C C . SER A 1 196 ? -17.638 30.361 45.110 1.00 48.19 196 SER A C 1
ATOM 1542 O O . SER A 1 196 ? -16.862 30.519 46.047 1.00 48.19 196 SER A O 1
ATOM 1544 N N . LYS A 1 197 ? -18.035 31.383 44.343 1.00 46.69 197 LYS A N 1
ATOM 1545 C CA . LYS A 1 197 ? -17.864 32.803 44.688 1.00 46.69 197 LYS A CA 1
ATOM 1546 C C . LYS A 1 197 ? -19.246 33.455 44.713 1.00 46.69 197 LYS A C 1
ATOM 1548 O O . LYS A 1 197 ? -19.667 34.042 43.720 1.00 46.69 197 LYS A O 1
ATOM 1553 N N . GLY A 1 198 ? -19.957 33.252 45.810 1.00 36.72 198 GLY A N 1
ATOM 1554 C CA . GLY A 1 198 ? -21.266 33.821 46.109 1.00 36.72 198 GLY A CA 1
ATOM 1555 C C . GLY A 1 198 ? -21.555 33.587 47.573 1.00 36.72 198 GLY A C 1
ATOM 1556 O O . GLY A 1 198 ? -21.519 32.397 47.953 1.00 36.72 198 GLY A O 1
#

Radius of gyration: 21.71 Å; chains: 1; bounding box: 47×64×67 Å